Protein AF-A0A1J5NGR0-F1 (afdb_monomer)

Solvent-accessible surface area (backbone atoms only — not comparable to full-atom values): 11481 Å² total; per-residue (Å²): 139,89,82,84,81,85,77,81,80,77,64,78,64,63,64,57,58,59,56,58,62,63,66,72,70,78,74,78,45,62,85,74,46,52,71,72,60,58,68,69,45,51,76,68,52,53,53,49,44,48,53,52,35,53,52,52,51,53,50,55,50,51,52,51,55,50,52,51,51,51,52,50,51,54,49,51,52,49,43,46,74,70,25,45,76,45,78,48,66,60,99,55,64,48,39,20,13,30,82,77,46,44,92,87,39,42,44,54,52,77,46,74,62,91,47,55,22,42,30,45,33,40,37,35,33,28,20,9,78,41,81,94,62,73,73,15,26,35,30,35,26,40,65,87,40,79,61,46,71,71,42,76,35,45,62,84,53,43,81,45,79,44,71,58,73,41,72,30,42,33,42,35,43,29,37,47,82,65,25,29,34,34,41,48,34,40,37,36,24,36,47,78,55,64,92,84,68,89,72,84,82,83,128

Organism: NCBI:txid2125990

Radius of gyration: 27.48 Å; Cα contacts (8 Å, |Δi|>4): 325; chains: 1; bounding box: 53×70×71 Å

Mean predicted aligned error: 8.38 Å

Foldseek 3Di:
DDDDDDDPPPDPPVVVVVVVVVVVPPDQQQPRDDPVVLVPDDPVRSVVSVVVSVVVVVVVVVVVVVVVVVVVVVVVVVLVVQAWQDKDADPFWQKAAACQSDPPHYQKDKDFSVAKWQWFKKKWKKAQLTDDDGQKFKWKDFANHTQDGGPGHGHVIDIDMTTRRGIGRMIMIGIPHRGIMTIRMMIIGGGGDPPPPDDDPPD

pLDDT: mean 89.03, std 15.09, range [43.31, 98.62]

Secondary structure (DSSP, 8-state):
-----------THHHHHHHHHHHTTS-PPGGG--HHHHHHS-HHHHHHHHHHHHHHHHHHHHHHHHHHHHHHHHHHHHHHHTTEEEEE--SS-EEESTGGG-TT--SEEEEEEEEEEEEEEEEEEEE--SSS----EEEEEETTEEEEEEEE--TT-EEEEEEEEEEEEEEEEEE-TT--EEEEEEEEEEEEPPTT-------

Structure (mmCIF, N/CA/C/O backbone):
data_AF-A0A1J5NGR0-F1
#
_entry.id   AF-A0A1J5NGR0-F1
#
loop_
_atom_site.group_PDB
_atom_site.id
_atom_site.type_symbol
_atom_site.label_atom_id
_atom_site.label_alt_id
_atom_site.label_comp_id
_atom_site.label_asym_id
_atom_site.label_entity_id
_atom_site.label_seq_id
_atom_site.pdbx_PDB_ins_code
_atom_site.Cartn_x
_atom_site.Cartn_y
_atom_site.Cartn_z
_atom_site.occupancy
_atom_site.B_iso_or_equiv
_atom_site.auth_seq_id
_atom_site.auth_comp_id
_atom_site.auth_asym_id
_atom_site.auth_atom_id
_atom_site.pdbx_PDB_model_num
ATOM 1 N N . MET A 1 1 ? -19.020 46.304 -18.988 1.00 44.75 1 MET A N 1
ATOM 2 C CA . MET A 1 1 ? -20.012 45.332 -18.483 1.00 44.75 1 MET A CA 1
ATOM 3 C C . MET A 1 1 ? -19.627 44.984 -17.059 1.00 44.75 1 MET A C 1
ATOM 5 O O . MET A 1 1 ? -18.562 44.424 -16.849 1.00 44.75 1 MET A O 1
ATOM 9 N N . ALA A 1 2 ? -20.412 45.474 -16.103 1.00 47.78 2 ALA A N 1
ATOM 10 C CA . ALA A 1 2 ? -20.165 45.383 -14.669 1.00 47.78 2 ALA A CA 1
ATOM 11 C C . ALA A 1 2 ? -20.764 44.079 -14.122 1.00 47.78 2 ALA A C 1
ATOM 13 O O . ALA A 1 2 ? -21.924 43.795 -14.407 1.00 47.78 2 ALA A O 1
ATOM 14 N N . SER A 1 3 ? -19.990 43.292 -13.369 1.00 49.31 3 SER A N 1
ATOM 15 C CA . SER A 1 3 ? -20.505 42.131 -12.636 1.00 49.31 3 SER A CA 1
ATOM 16 C C . SER A 1 3 ? -20.519 42.442 -11.142 1.00 49.31 3 SER A C 1
ATOM 18 O O . SER A 1 3 ? -19.468 42.649 -10.525 1.00 49.31 3 SER A O 1
ATOM 20 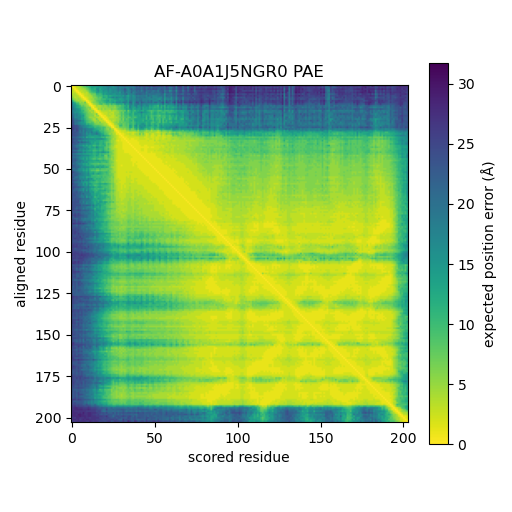N N . ASP A 1 4 ? -21.730 42.486 -10.599 1.00 55.38 4 ASP A N 1
ATOM 21 C CA . ASP A 1 4 ? -22.060 42.773 -9.211 1.00 55.38 4 ASP A CA 1
ATOM 22 C C . ASP A 1 4 ? -21.389 41.815 -8.222 1.00 55.38 4 ASP A C 1
ATOM 24 O O . ASP A 1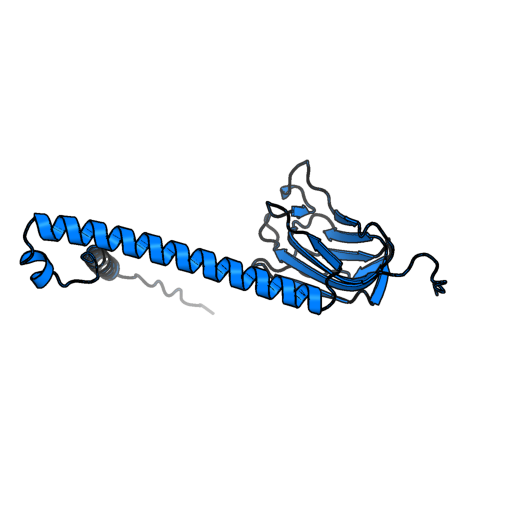 4 ? -21.455 40.590 -8.335 1.00 55.38 4 ASP A O 1
ATOM 28 N N . ARG A 1 5 ? -20.776 42.402 -7.192 1.00 57.66 5 ARG A N 1
ATOM 29 C CA . ARG A 1 5 ? -20.286 41.698 -6.006 1.00 57.66 5 ARG A CA 1
ATOM 30 C C . ARG A 1 5 ? -21.437 41.563 -5.010 1.00 57.66 5 ARG A C 1
ATOM 32 O O . ARG A 1 5 ? -21.719 42.490 -4.256 1.00 57.66 5 ARG A O 1
ATOM 39 N N . PHE A 1 6 ? -22.078 40.398 -4.980 1.00 53.34 6 PHE A N 1
ATOM 40 C CA . PHE A 1 6 ? -23.038 40.036 -3.936 1.00 53.34 6 PHE A CA 1
ATOM 41 C C . PHE A 1 6 ? -22.288 39.716 -2.631 1.00 53.34 6 PHE A C 1
ATOM 43 O O . PHE A 1 6 ? -21.781 38.616 -2.424 1.00 53.34 6 PHE A O 1
ATOM 50 N N . VAL A 1 7 ? -22.178 40.707 -1.744 1.00 54.16 7 VAL A N 1
ATOM 51 C CA . VAL A 1 7 ? -21.646 40.539 -0.385 1.00 54.16 7 VAL A CA 1
ATOM 52 C C . VAL A 1 7 ? -22.762 39.981 0.500 1.00 54.16 7 VAL A C 1
ATOM 54 O O . VAL A 1 7 ? -23.599 40.726 1.007 1.00 54.16 7 VAL A O 1
ATOM 57 N N . PHE A 1 8 ? -22.786 38.662 0.700 1.00 48.69 8 PHE A N 1
ATOM 58 C CA . PHE A 1 8 ? -23.638 38.034 1.711 1.00 48.69 8 PHE A CA 1
ATOM 59 C C . PHE A 1 8 ? -23.114 38.383 3.114 1.00 48.69 8 PHE A C 1
ATOM 61 O O . PHE A 1 8 ? -22.202 37.748 3.640 1.00 48.69 8 PHE A O 1
ATOM 68 N N . ARG A 1 9 ? -23.703 39.403 3.748 1.00 52.16 9 ARG A N 1
ATOM 69 C CA . ARG A 1 9 ? -23.620 39.597 5.203 1.00 52.16 9 ARG A CA 1
ATOM 70 C C . ARG A 1 9 ? -24.472 38.518 5.876 1.00 52.16 9 ARG A C 1
ATOM 72 O O . ARG A 1 9 ? -25.658 38.723 6.111 1.00 52.16 9 ARG A O 1
ATOM 79 N N . LEU A 1 10 ? -23.873 37.364 6.167 1.00 52.78 10 LEU A N 1
ATOM 80 C CA . LEU A 1 10 ? -24.474 36.365 7.048 1.00 52.78 10 LEU A CA 1
ATOM 81 C C . LEU A 1 10 ? -24.537 36.926 8.475 1.00 52.78 10 LEU A C 1
ATOM 83 O O . LEU A 1 10 ? -23.533 37.107 9.160 1.00 52.78 10 LEU A O 1
ATOM 87 N N . SER A 1 11 ? -25.757 37.242 8.885 1.00 52.22 11 SER A N 1
ATOM 88 C CA . SER A 1 11 ? -26.169 37.713 10.200 1.00 52.22 11 SER A CA 1
ATOM 89 C C . SER A 1 11 ? -25.667 36.786 11.318 1.00 52.22 11 SER A C 1
ATOM 91 O O . SER A 1 11 ? -25.901 35.578 11.283 1.00 52.22 11 SER A O 1
ATOM 93 N N . SER A 1 12 ? -25.048 37.352 12.361 1.00 57.62 12 SER A N 1
ATOM 94 C CA . SER A 1 12 ? -24.426 36.643 13.500 1.00 57.62 12 SER A CA 1
ATOM 95 C C . SER A 1 12 ? -25.376 35.807 14.380 1.00 57.62 12 SER A C 1
ATOM 97 O O . SER A 1 12 ? -24.943 35.182 15.348 1.00 57.62 12 SER A O 1
ATOM 99 N N . VAL A 1 13 ? -26.668 35.763 14.052 1.00 58.84 13 VAL A N 1
ATOM 100 C CA . VAL A 1 13 ? -27.705 35.070 14.829 1.00 58.84 13 VAL A CA 1
ATOM 101 C C . VAL A 1 13 ? -27.688 33.557 14.577 1.00 58.84 13 VAL A C 1
ATOM 103 O O . VAL A 1 13 ? -27.856 32.785 15.519 1.00 58.84 13 VAL A O 1
ATOM 106 N N . PHE A 1 14 ? -27.381 33.113 13.352 1.00 56.00 14 PHE A N 1
ATOM 107 C CA . PHE A 1 14 ? -27.316 31.678 13.030 1.00 56.00 14 PHE A CA 1
ATOM 108 C C . PHE A 1 14 ? -26.144 30.960 13.716 1.00 56.00 14 PHE A C 1
ATOM 110 O O . PHE A 1 14 ? -26.273 29.798 14.096 1.00 56.00 14 PHE A O 1
ATOM 117 N N . GLY A 1 15 ? -25.034 31.662 13.971 1.00 58.41 15 GLY A N 1
ATOM 118 C CA . GLY A 1 15 ? -23.884 31.093 14.683 1.00 58.41 15 GLY A CA 1
ATOM 119 C C . GLY A 1 15 ? -24.165 30.767 16.155 1.00 58.41 15 GLY A C 1
ATOM 120 O O . GLY A 1 15 ? -23.602 29.816 16.689 1.00 58.41 15 GLY A O 1
ATOM 121 N N . ARG A 1 16 ? -25.066 31.508 16.820 1.00 60.94 16 ARG A N 1
ATOM 122 C CA . ARG A 1 16 ? -25.386 31.280 18.243 1.00 60.94 16 ARG A CA 1
ATOM 123 C C . ARG A 1 16 ? -26.330 30.096 18.465 1.00 60.94 16 ARG A C 1
ATOM 125 O O . ARG A 1 16 ? -26.201 29.415 19.476 1.00 60.94 16 ARG A O 1
ATOM 132 N N . PHE A 1 17 ? -27.232 29.817 17.523 1.00 62.91 17 PHE A N 1
ATOM 133 C CA . PHE A 1 17 ? -28.151 28.675 17.622 1.00 62.91 17 PHE A CA 1
ATOM 134 C C . PHE A 1 17 ? -27.455 27.331 17.357 1.00 62.91 17 PHE A C 1
ATOM 136 O O . PHE A 1 17 ? -27.734 26.352 18.044 1.00 62.91 17 PHE A O 1
ATOM 143 N N . ALA A 1 18 ? -26.494 27.292 16.427 1.00 64.31 18 ALA A N 1
ATOM 144 C CA . ALA A 1 18 ? -25.710 26.085 16.156 1.00 64.31 18 ALA A CA 1
ATOM 145 C C . ALA A 1 18 ? -24.844 25.653 17.359 1.00 64.31 18 ALA A C 1
ATOM 147 O O . ALA A 1 18 ? -24.674 24.461 17.600 1.00 64.31 18 ALA A O 1
ATOM 148 N N . LEU A 1 19 ? -24.349 26.609 18.156 1.00 63.81 19 LEU A N 1
ATOM 149 C CA . LEU A 1 19 ? -23.532 26.327 19.340 1.00 63.81 19 LEU A CA 1
ATOM 150 C C . LEU A 1 19 ? -24.339 25.691 20.490 1.00 63.81 19 LEU A C 1
ATOM 152 O O . LEU A 1 19 ? -23.813 24.844 21.205 1.00 63.81 19 LEU A O 1
ATOM 156 N N . LEU A 1 20 ? -25.617 26.056 20.656 1.00 64.94 20 LEU A N 1
ATOM 157 C CA . LEU A 1 20 ? -26.484 25.501 21.708 1.00 64.94 20 LEU A CA 1
ATOM 158 C C . LEU A 1 20 ? -26.911 24.052 21.423 1.00 64.94 20 LEU A C 1
ATOM 160 O O . LEU A 1 20 ? -27.030 23.263 22.356 1.00 64.94 20 LEU A O 1
ATOM 164 N N . LEU A 1 21 ? -27.081 23.677 20.151 1.00 68.31 21 LEU A N 1
ATOM 165 C CA . LEU A 1 21 ? -27.438 22.304 19.768 1.00 68.31 21 LEU A CA 1
ATOM 166 C C . LEU A 1 21 ? -26.282 21.308 19.966 1.00 68.31 21 LEU A C 1
ATOM 168 O O . LEU A 1 21 ? -26.531 20.144 20.262 1.00 68.31 21 LEU A O 1
ATOM 172 N N . LEU A 1 22 ? -25.026 21.757 19.870 1.00 66.50 22 LEU A N 1
ATOM 173 C CA . LEU A 1 22 ? -23.848 20.910 20.108 1.00 66.50 22 LEU A CA 1
ATOM 174 C C . LEU A 1 22 ? -23.624 20.581 21.594 1.00 66.50 22 LEU A C 1
ATOM 176 O O . LEU A 1 22 ? -23.007 19.566 21.900 1.00 66.50 22 LEU A O 1
ATOM 180 N N . LEU A 1 23 ? -24.140 21.397 22.521 1.00 65.19 23 LEU A N 1
ATOM 181 C CA . LEU A 1 23 ? -23.968 21.179 23.964 1.00 65.19 23 LEU A CA 1
ATOM 182 C C . LEU A 1 23 ? -24.945 20.143 24.548 1.00 65.19 23 LEU A C 1
ATOM 184 O O . LEU A 1 23 ? -24.657 19.570 25.595 1.00 65.19 23 LEU A O 1
ATOM 188 N N . ALA A 1 24 ? -26.065 19.863 23.875 1.00 62.94 24 ALA A N 1
ATOM 189 C CA . ALA A 1 24 ? -27.080 18.918 24.353 1.00 62.94 24 ALA A CA 1
ATOM 190 C C . ALA A 1 24 ? -26.778 17.439 24.023 1.00 62.94 24 ALA A C 1
ATOM 192 O O . ALA A 1 24 ? -27.467 16.556 24.518 1.00 62.94 24 ALA A O 1
ATOM 193 N N . ALA A 1 25 ? -25.756 17.147 23.209 1.00 60.31 25 ALA A N 1
ATOM 194 C CA . ALA A 1 25 ? -25.459 15.789 22.732 1.00 60.31 25 ALA A CA 1
ATOM 195 C C . ALA A 1 25 ? -24.381 15.039 23.545 1.00 60.31 25 ALA A C 1
ATOM 197 O O . ALA A 1 25 ? -24.010 13.924 23.190 1.00 60.31 25 ALA A O 1
ATOM 198 N N . CYS A 1 26 ? -23.851 15.634 24.618 1.00 63.75 26 CYS A N 1
ATOM 199 C CA . CYS A 1 26 ? -22.664 15.116 25.314 1.00 63.75 26 CYS A CA 1
ATOM 200 C C . CYS A 1 26 ? -22.950 14.249 26.553 1.00 63.75 26 CYS A C 1
ATOM 202 O O . CYS A 1 26 ? -22.004 13.856 27.232 1.00 63.75 26 CYS A O 1
ATOM 204 N N . ALA A 1 27 ? -24.210 13.957 26.879 1.00 64.56 27 ALA A N 1
ATOM 205 C CA . ALA A 1 27 ? -24.562 13.231 28.100 1.00 64.56 27 ALA A CA 1
ATOM 206 C C . ALA A 1 27 ? -25.471 12.030 27.813 1.00 64.56 27 ALA A C 1
ATOM 208 O O . ALA A 1 27 ? -26.600 11.970 28.280 1.00 64.56 27 ALA A O 1
ATOM 209 N N . THR A 1 28 ? -24.992 11.057 27.039 1.00 82.62 28 THR A N 1
ATOM 210 C CA . THR A 1 28 ? -25.672 9.758 26.950 1.00 82.62 28 THR A CA 1
ATOM 211 C C . THR A 1 28 ? -25.388 8.973 28.232 1.00 82.62 28 THR A C 1
ATOM 213 O O . THR A 1 28 ? -24.224 8.751 28.574 1.00 82.62 28 THR A O 1
ATOM 216 N N . HIS A 1 29 ? -26.425 8.566 28.968 1.00 86.31 29 HIS A N 1
ATOM 217 C CA . HIS A 1 29 ? -26.250 7.715 30.145 1.00 86.31 29 HIS A CA 1
ATOM 218 C C . HIS A 1 29 ? -25.730 6.315 29.753 1.00 86.31 29 HIS A C 1
ATOM 220 O O . HIS A 1 29 ? -25.995 5.854 28.635 1.00 86.31 29 HIS A O 1
ATOM 226 N N . PRO A 1 30 ? -25.000 5.622 30.654 1.00 86.94 30 PRO A N 1
ATOM 227 C CA . PRO A 1 30 ? -24.483 4.277 30.399 1.00 86.94 30 PRO A CA 1
ATOM 228 C C . PRO A 1 30 ? -25.579 3.340 29.891 1.00 86.94 30 PRO A C 1
ATOM 230 O O . PRO A 1 30 ? -26.729 3.448 30.321 1.00 86.94 30 PRO A O 1
ATOM 233 N N . LEU A 1 31 ? -25.231 2.407 29.001 1.00 89.06 31 LEU A N 1
ATOM 234 C CA . LEU A 1 31 ? -26.171 1.430 28.430 1.00 89.06 31 LEU A CA 1
ATOM 235 C C . LEU A 1 31 ? -27.333 2.035 27.609 1.00 89.06 31 LEU A C 1
ATOM 237 O O . LEU A 1 31 ? -28.247 1.303 27.237 1.00 89.06 31 LEU A O 1
ATOM 241 N N . GLY A 1 32 ? -27.304 3.336 27.297 1.00 90.75 32 GLY A N 1
ATOM 242 C CA . GLY A 1 32 ? -28.363 4.002 26.531 1.00 90.75 32 GLY A CA 1
ATOM 243 C C . GLY A 1 32 ? -29.671 4.189 27.307 1.00 90.75 32 GLY A C 1
ATOM 244 O O . GLY A 1 32 ? -30.730 4.270 26.690 1.00 90.75 32 GLY A O 1
ATOM 245 N N . MET A 1 33 ? -29.604 4.227 28.641 1.00 93.25 33 MET A N 1
ATOM 246 C CA . MET A 1 33 ? -30.761 4.507 29.499 1.00 93.25 33 MET A CA 1
ATOM 247 C C . MET A 1 33 ? -31.235 5.960 29.361 1.00 93.25 33 MET A C 1
ATOM 249 O O . MET A 1 33 ? -30.441 6.858 29.077 1.00 93.25 33 MET A O 1
ATOM 253 N N . SER A 1 34 ? -32.527 6.193 29.597 1.00 94.12 34 SER A N 1
ATOM 254 C CA . SER A 1 34 ? -33.080 7.549 29.700 1.00 94.12 34 SER A CA 1
ATOM 255 C C . SER A 1 34 ? -32.700 8.228 31.023 1.00 94.12 34 SER A C 1
ATOM 257 O O . SER A 1 34 ? -32.427 7.554 32.019 1.00 94.12 34 SER A O 1
ATOM 259 N N . ASP A 1 35 ? -32.726 9.563 31.059 1.00 92.56 35 ASP A N 1
ATOM 260 C CA . ASP A 1 35 ? -32.431 10.357 32.262 1.00 92.56 35 ASP A CA 1
ATOM 261 C C . ASP A 1 35 ? -33.348 9.968 33.434 1.00 92.56 35 ASP A C 1
ATOM 263 O O . ASP A 1 35 ? -32.892 9.792 34.563 1.00 92.56 35 ASP A O 1
ATOM 267 N N . GLU A 1 36 ? -34.638 9.741 33.159 1.00 95.06 36 GLU A N 1
ATOM 268 C CA . GLU A 1 36 ? -35.616 9.328 34.170 1.00 95.06 36 GLU A CA 1
ATOM 269 C C . GLU A 1 36 ? -35.305 7.948 34.764 1.00 95.06 36 GLU A C 1
ATOM 271 O O . GLU A 1 36 ? -35.480 7.733 35.966 1.00 95.06 36 GLU A O 1
ATOM 276 N N . GLU A 1 37 ? -34.861 6.995 33.940 1.00 95.12 37 GLU A N 1
ATOM 277 C CA . GLU A 1 37 ? -34.455 5.664 34.401 1.00 95.12 37 GLU A CA 1
ATOM 278 C C . GLU A 1 37 ? -33.159 5.734 35.202 1.00 95.12 37 GLU A C 1
ATOM 280 O O . GLU A 1 37 ? -33.061 5.127 36.270 1.00 95.12 37 GLU A O 1
ATOM 285 N N . TRP A 1 38 ? -32.190 6.516 34.727 1.00 94.12 38 TRP A N 1
ATOM 286 C CA . TRP A 1 38 ? -30.925 6.740 35.414 1.00 94.12 38 TRP A CA 1
ATOM 287 C C . TRP A 1 38 ? -31.129 7.383 36.787 1.00 94.12 38 TRP A C 1
ATOM 289 O O . TRP A 1 38 ? -30.486 6.996 37.773 1.00 94.12 38 TRP A O 1
ATOM 299 N N . ASP A 1 39 ? -32.065 8.329 36.877 1.00 95.44 39 ASP A N 1
ATOM 300 C CA . ASP A 1 39 ? -32.344 9.028 38.119 1.00 95.44 39 ASP A CA 1
ATOM 301 C C . ASP A 1 39 ? -32.986 8.145 39.185 1.00 95.44 39 ASP A C 1
ATOM 303 O O . ASP A 1 39 ? -32.717 8.331 40.375 1.00 95.44 39 ASP A O 1
ATOM 307 N N . ARG A 1 40 ? -33.725 7.115 38.764 1.00 97.19 40 ARG A N 1
ATOM 308 C CA . ARG A 1 40 ? -34.321 6.111 39.655 1.00 97.19 40 ARG A CA 1
ATOM 309 C C . ARG A 1 40 ? -33.317 5.087 40.192 1.00 97.19 40 ARG A C 1
ATOM 311 O O . ARG A 1 40 ? -33.641 4.403 41.162 1.00 97.19 40 ARG A O 1
ATOM 318 N N . LEU A 1 41 ? -32.123 4.967 39.603 1.00 95.88 41 LEU A N 1
ATOM 319 C CA . LEU A 1 41 ? -31.100 4.030 40.077 1.00 95.88 41 LEU A CA 1
ATOM 320 C C . LEU A 1 41 ? -30.463 4.501 41.388 1.00 95.88 41 LEU A C 1
ATOM 322 O O . LEU A 1 41 ? -30.077 5.666 41.531 1.00 95.88 41 LEU A O 1
ATOM 326 N N . THR A 1 42 ? -30.258 3.566 42.318 1.00 98.06 42 THR A N 1
ATOM 327 C CA . THR A 1 42 ? -29.469 3.824 43.531 1.00 98.06 42 THR A CA 1
ATOM 328 C C . THR A 1 42 ? -28.004 4.122 43.175 1.00 98.06 42 THR A C 1
ATOM 330 O O . THR A 1 42 ? -27.527 3.719 42.108 1.00 98.06 42 THR A O 1
ATOM 333 N N . PRO A 1 43 ? -27.230 4.789 44.053 1.00 97.31 43 PRO A N 1
ATOM 334 C CA . PRO A 1 43 ? -25.810 5.048 43.799 1.00 97.31 43 PRO A CA 1
ATOM 335 C C . PRO A 1 43 ? -24.998 3.785 43.469 1.00 97.31 43 PRO A C 1
ATOM 337 O O . PRO A 1 43 ? -24.134 3.818 42.593 1.00 97.31 43 PRO A O 1
ATOM 340 N N . GLU A 1 44 ? -25.308 2.661 44.120 1.00 97.56 44 GLU A N 1
ATOM 341 C CA . GLU A 1 44 ? -24.671 1.366 43.853 1.00 97.56 44 GLU A CA 1
ATOM 342 C C . GLU A 1 44 ? -25.022 0.834 42.457 1.00 97.56 44 GLU A C 1
ATOM 344 O O . GLU A 1 44 ? -24.134 0.419 41.713 1.00 97.56 44 GLU A O 1
ATOM 349 N N . GLN A 1 45 ? -26.295 0.923 42.054 1.00 96.25 45 GLN A N 1
ATOM 350 C CA . GLN A 1 45 ? -26.736 0.528 40.713 1.00 96.25 45 GLN A CA 1
ATOM 351 C C . GLN A 1 45 ? -26.112 1.401 39.621 1.00 96.25 45 GLN A C 1
ATOM 353 O O . GLN A 1 45 ? -25.718 0.886 38.578 1.00 96.25 45 GLN A O 1
ATOM 358 N N . ARG A 1 46 ? -25.960 2.710 39.860 1.00 96.19 46 ARG A N 1
ATOM 359 C CA . ARG A 1 46 ? -25.272 3.620 38.930 1.00 96.19 46 ARG A CA 1
ATOM 360 C C . ARG A 1 46 ? -23.800 3.245 38.753 1.00 96.19 46 ARG A C 1
ATOM 362 O O . ARG A 1 46 ? -23.284 3.318 37.638 1.00 96.19 46 ARG A O 1
ATOM 369 N N . LEU A 1 47 ? -23.117 2.853 39.831 1.00 96.75 47 LEU A N 1
ATOM 370 C CA . LEU A 1 47 ? -21.729 2.390 39.758 1.00 96.75 47 LEU A CA 1
ATOM 371 C C . LEU A 1 47 ? -21.622 1.091 38.953 1.00 96.75 47 LEU A C 1
ATOM 373 O O . LEU A 1 47 ? -20.750 0.980 38.092 1.00 96.75 47 LEU A O 1
ATOM 377 N N . GLU A 1 48 ? -22.519 0.137 39.197 1.00 96.62 48 GLU A N 1
ATOM 378 C CA . GLU A 1 48 ? -22.529 -1.129 38.463 1.00 96.62 48 GLU A CA 1
ATOM 379 C C . GLU A 1 48 ? -22.869 -0.928 36.981 1.00 96.62 48 GLU A C 1
ATOM 381 O O . GLU A 1 48 ? -22.187 -1.476 36.120 1.00 96.62 48 GLU A O 1
ATOM 386 N N . ALA A 1 49 ? -23.835 -0.062 36.662 1.00 95.75 49 ALA A N 1
ATOM 387 C CA . ALA A 1 49 ? -24.174 0.280 35.284 1.00 95.75 49 ALA A CA 1
ATOM 388 C C . ALA A 1 49 ? -22.976 0.864 34.517 1.00 95.75 49 ALA A C 1
ATOM 390 O O . ALA A 1 49 ? -22.747 0.490 33.370 1.00 95.75 49 ALA A O 1
ATOM 391 N N . ARG A 1 50 ? -22.161 1.720 35.153 1.00 94.81 50 ARG A N 1
ATOM 392 C CA . ARG A 1 50 ? -20.919 2.239 34.544 1.00 94.81 50 ARG A CA 1
ATOM 393 C C . ARG A 1 50 ? -19.885 1.143 34.304 1.00 94.81 50 ARG A C 1
ATOM 395 O O . ARG A 1 50 ? -19.283 1.107 33.238 1.00 94.81 50 ARG A O 1
ATOM 402 N N . ARG A 1 51 ? -19.693 0.240 35.270 1.00 96.81 51 ARG A N 1
ATOM 403 C CA . ARG A 1 51 ? -18.775 -0.903 35.111 1.00 96.81 51 ARG A CA 1
ATOM 404 C C . ARG A 1 51 ? -19.222 -1.828 33.985 1.00 96.81 51 ARG A C 1
ATOM 406 O O . ARG A 1 51 ? -18.389 -2.333 33.239 1.00 96.81 51 ARG A O 1
ATOM 413 N N . GLN A 1 52 ? -20.526 -2.065 33.868 1.00 96.56 52 GLN A N 1
ATOM 414 C CA . GLN A 1 52 ? -21.083 -2.884 32.800 1.00 96.56 52 GLN A CA 1
ATOM 415 C C . GLN A 1 52 ? -20.894 -2.221 31.432 1.00 96.56 52 GLN A C 1
ATOM 417 O O . GLN A 1 52 ? -20.533 -2.896 30.472 1.00 96.56 52 GLN A O 1
ATOM 422 N N . ASP A 1 53 ? -21.098 -0.909 31.342 1.00 94.69 53 ASP A N 1
ATOM 423 C CA . ASP A 1 53 ? -20.896 -0.153 30.108 1.00 94.69 53 ASP A CA 1
ATOM 424 C C . ASP A 1 53 ? -19.431 -0.194 29.650 1.00 94.69 53 ASP A C 1
ATOM 426 O O . ASP A 1 53 ? -19.161 -0.547 28.504 1.00 94.69 53 ASP A O 1
ATOM 430 N N . GLU A 1 54 ? -18.480 -0.003 30.571 1.00 96.88 54 GLU A N 1
ATOM 431 C CA . GLU A 1 54 ? -17.043 -0.148 30.301 1.00 96.88 54 GLU A CA 1
ATOM 432 C C . GLU A 1 54 ? -16.695 -1.552 29.771 1.00 96.88 54 GLU A C 1
ATOM 434 O O . GLU A 1 54 ? -15.970 -1.693 28.782 1.00 96.88 54 GLU A O 1
ATOM 439 N N . ARG A 1 55 ? -17.259 -2.613 30.369 1.00 97.56 55 ARG A N 1
ATOM 440 C CA . ARG A 1 55 ? -17.086 -3.991 29.871 1.00 97.56 55 ARG A CA 1
ATOM 441 C C . ARG A 1 55 ? -17.636 -4.152 28.453 1.00 97.56 55 ARG A C 1
ATOM 443 O O . ARG A 1 55 ? -16.950 -4.721 27.605 1.00 97.56 55 ARG A O 1
ATOM 450 N N . ASN A 1 56 ? -18.827 -3.620 28.184 1.00 95.31 56 ASN A N 1
ATOM 451 C CA . ASN A 1 56 ? -19.457 -3.681 26.865 1.00 95.31 56 ASN A CA 1
ATOM 452 C C . ASN A 1 56 ? -18.658 -2.892 25.810 1.00 95.31 56 ASN A C 1
ATOM 454 O O . ASN A 1 56 ? -18.598 -3.296 24.647 1.00 95.31 56 ASN A O 1
ATOM 458 N N . GLU A 1 57 ? -18.058 -1.755 26.170 1.00 95.81 57 GLU A N 1
ATOM 459 C CA . GLU A 1 57 ? -17.190 -0.980 25.276 1.00 95.81 57 GLU A CA 1
ATOM 460 C C . GLU A 1 57 ? -15.896 -1.729 24.941 1.00 95.81 57 GLU A C 1
ATOM 462 O O . GLU A 1 57 ? -15.500 -1.790 23.769 1.00 95.81 57 GLU A O 1
ATOM 467 N N . LEU A 1 58 ? -15.258 -2.340 25.946 1.00 98.12 58 LEU A N 1
ATOM 468 C CA . LEU A 1 58 ? -14.067 -3.168 25.759 1.00 98.12 58 LEU A CA 1
ATOM 469 C C . LEU A 1 58 ? -14.362 -4.385 24.875 1.00 98.12 58 LEU A C 1
ATOM 471 O O . LEU A 1 58 ? -13.587 -4.677 23.961 1.00 98.12 58 LEU A O 1
ATOM 475 N N . GLU A 1 59 ? -15.495 -5.054 25.088 1.00 98.06 59 GLU A N 1
ATOM 476 C CA . GLU A 1 59 ? -15.939 -6.171 24.252 1.00 98.06 59 GLU A CA 1
ATOM 477 C C . GLU A 1 59 ? -16.204 -5.727 22.808 1.00 98.06 59 GLU A C 1
ATOM 479 O O . GLU A 1 59 ? -15.656 -6.313 21.874 1.00 98.06 59 GLU A O 1
ATOM 484 N N . ARG A 1 60 ? -16.938 -4.624 22.599 1.00 96.88 60 ARG A N 1
ATOM 485 C CA . ARG A 1 60 ? -17.157 -4.051 21.259 1.00 96.88 60 ARG A CA 1
ATOM 486 C C . ARG A 1 60 ? -15.855 -3.659 20.567 1.00 96.88 60 ARG A C 1
ATOM 488 O O . ARG A 1 60 ? -15.734 -3.794 19.350 1.00 96.88 60 ARG A O 1
ATOM 495 N N . ARG A 1 61 ? -14.867 -3.145 21.304 1.00 96.88 61 ARG A N 1
ATOM 496 C CA . ARG A 1 61 ? -13.534 -2.856 20.754 1.00 96.88 61 ARG A CA 1
ATOM 497 C C . ARG A 1 61 ? -12.807 -4.145 20.368 1.00 96.88 61 ARG A C 1
ATOM 499 O O . ARG A 1 61 ? -12.236 -4.193 19.284 1.00 96.88 61 ARG A O 1
ATOM 506 N N . ARG A 1 62 ? -12.854 -5.180 21.209 1.00 98.00 62 ARG A N 1
ATOM 507 C CA . ARG A 1 62 ? -12.247 -6.486 20.919 1.00 98.00 62 ARG A CA 1
ATOM 508 C C . ARG A 1 62 ? -12.845 -7.120 19.663 1.00 98.00 62 ARG A C 1
ATOM 510 O O . ARG A 1 62 ? -12.084 -7.523 18.792 1.00 98.00 62 ARG A O 1
ATOM 517 N N . LEU A 1 63 ? -14.173 -7.157 19.557 1.00 97.88 63 LEU A N 1
ATOM 518 C CA . LEU A 1 63 ? -14.873 -7.719 18.400 1.00 97.88 63 LEU A CA 1
ATOM 519 C C . LEU A 1 63 ? -14.519 -6.981 17.102 1.00 97.88 63 LEU A C 1
ATOM 521 O O . LEU A 1 63 ? -14.240 -7.633 16.104 1.00 97.88 63 LEU A O 1
ATOM 525 N N . ARG A 1 64 ? -14.444 -5.640 17.123 1.00 97.12 64 ARG A N 1
ATOM 526 C CA . ARG A 1 64 ? -14.010 -4.849 15.953 1.00 97.12 64 ARG A CA 1
ATOM 527 C C . ARG A 1 64 ? -12.592 -5.199 15.504 1.00 97.12 64 ARG A C 1
ATOM 529 O O . ARG A 1 64 ? -12.374 -5.425 14.322 1.00 97.12 64 ARG A O 1
ATOM 536 N N . LEU A 1 65 ? -11.650 -5.294 16.443 1.00 97.12 65 LEU A N 1
ATOM 537 C CA . LEU A 1 65 ? -10.265 -5.665 16.132 1.00 97.12 65 LEU A CA 1
ATOM 538 C C . LEU A 1 65 ? -10.158 -7.096 15.587 1.00 97.12 65 LEU A C 1
ATOM 540 O O . LEU A 1 65 ? -9.328 -7.374 14.725 1.00 97.12 65 LEU A O 1
ATOM 544 N N . GLU A 1 66 ? -10.968 -8.020 16.100 1.00 97.81 66 GLU A N 1
ATOM 545 C CA . GLU A 1 66 ? -11.010 -9.395 15.604 1.00 97.81 66 GLU A CA 1
ATOM 546 C C . GLU A 1 66 ? -11.600 -9.469 14.193 1.00 97.81 66 GLU A C 1
ATOM 548 O O . GLU A 1 66 ? -11.016 -10.115 13.324 1.00 97.81 66 GLU A O 1
ATOM 553 N N . GLU A 1 67 ? -12.699 -8.760 13.939 1.00 97.94 67 GLU A N 1
ATOM 554 C CA . GLU A 1 67 ? -13.311 -8.663 12.613 1.00 97.94 67 GLU A CA 1
ATOM 555 C C . GLU A 1 67 ? -12.352 -8.038 11.588 1.00 97.94 67 GLU A C 1
ATOM 557 O O . GLU A 1 67 ? -12.217 -8.550 10.476 1.00 97.94 67 GLU A O 1
ATOM 562 N N . GLU A 1 68 ? -11.643 -6.967 11.956 1.00 96.25 68 GLU A N 1
ATOM 563 C CA . GLU A 1 68 ? -10.612 -6.346 11.116 1.00 96.25 68 GLU A CA 1
ATOM 564 C C . GLU A 1 68 ? -9.514 -7.352 10.747 1.00 96.25 68 GLU A C 1
ATOM 566 O O . GLU A 1 68 ? -9.222 -7.531 9.564 1.00 96.25 68 GLU A O 1
ATOM 571 N N . ARG A 1 69 ? -8.982 -8.096 11.726 1.00 96.44 69 ARG A N 1
ATOM 572 C CA . ARG A 1 69 ? -7.977 -9.146 11.475 1.00 96.44 69 ARG A CA 1
ATOM 573 C C . ARG A 1 69 ? -8.501 -10.254 10.568 1.00 96.44 69 ARG A C 1
ATOM 575 O O . ARG A 1 69 ? -7.781 -10.705 9.682 1.00 96.44 69 ARG A O 1
ATOM 582 N N . GLN A 1 70 ? -9.742 -10.697 10.770 1.00 97.12 70 GLN A N 1
ATOM 583 C CA . GLN A 1 70 ? -10.352 -11.721 9.917 1.00 97.12 70 GLN A CA 1
ATOM 584 C C . GLN A 1 70 ? -10.497 -11.230 8.473 1.00 97.12 70 GLN A C 1
ATOM 586 O O . GLN A 1 70 ? -10.212 -11.977 7.538 1.00 97.12 70 GLN A O 1
ATOM 591 N N . ARG A 1 71 ? -10.894 -9.967 8.273 1.00 96.56 71 ARG A N 1
ATOM 592 C CA . ARG A 1 71 ? -10.983 -9.356 6.938 1.00 96.56 71 ARG A CA 1
ATOM 593 C C . ARG A 1 71 ? -9.615 -9.255 6.270 1.00 96.56 71 ARG A C 1
ATOM 595 O O . ARG A 1 71 ? -9.506 -9.576 5.090 1.00 96.56 71 ARG A O 1
ATOM 602 N N . GLU A 1 72 ? -8.585 -8.853 7.010 1.00 93.00 72 GLU A N 1
ATOM 603 C CA . GLU A 1 72 ? -7.211 -8.795 6.500 1.00 93.00 72 GLU A CA 1
ATOM 604 C C . GLU A 1 72 ? -6.701 -10.176 6.081 1.00 93.00 72 GLU A C 1
ATOM 606 O O . GLU A 1 72 ? -6.217 -10.329 4.961 1.00 93.00 72 GLU A O 1
ATOM 611 N N . GLN A 1 73 ? -6.884 -11.194 6.927 1.00 95.75 73 GLN A N 1
ATOM 612 C CA . GLN A 1 73 ? -6.492 -12.571 6.615 1.00 95.75 73 GLN A CA 1
ATOM 613 C C . GLN A 1 73 ? -7.254 -13.126 5.410 1.00 95.75 73 GLN A C 1
ATOM 615 O O . GLN A 1 73 ? -6.660 -13.754 4.537 1.00 95.75 73 GLN A O 1
ATOM 620 N N . ALA A 1 74 ? -8.563 -12.881 5.329 1.00 97.00 74 ALA A N 1
ATOM 621 C CA . ALA A 1 74 ? -9.370 -13.311 4.192 1.00 97.00 74 ALA A CA 1
ATOM 622 C C . ALA A 1 74 ? -8.929 -12.624 2.892 1.00 97.00 74 ALA A C 1
ATOM 624 O O . ALA A 1 74 ? -8.907 -13.258 1.837 1.00 97.00 74 ALA A O 1
ATOM 625 N N . GLN A 1 75 ? -8.561 -11.342 2.955 1.00 94.88 75 GLN A N 1
ATOM 626 C CA . GLN A 1 75 ? -8.028 -10.620 1.805 1.00 94.88 75 GLN A CA 1
ATOM 627 C C . GLN A 1 75 ? -6.664 -11.170 1.382 1.00 94.88 75 GLN A C 1
ATOM 629 O O . GLN A 1 75 ? -6.458 -11.411 0.198 1.00 94.88 75 GLN A O 1
ATOM 634 N N . GLU A 1 76 ? -5.761 -11.422 2.328 1.00 92.38 76 GLU A N 1
ATOM 635 C CA . GLU A 1 76 ? -4.450 -12.005 2.040 1.00 92.38 76 GLU A CA 1
ATOM 636 C C . GLU A 1 76 ? -4.580 -13.402 1.422 1.00 92.38 76 GLU A C 1
ATOM 638 O O . GLU A 1 76 ? -3.943 -13.693 0.415 1.00 92.38 76 GLU A O 1
ATOM 643 N N . GLN A 1 77 ? -5.471 -14.246 1.951 1.00 95.56 77 GLN A N 1
ATOM 644 C CA . GLN A 1 77 ? -5.759 -15.558 1.367 1.00 95.56 77 GLN A CA 1
ATOM 645 C C . GLN A 1 77 ? -6.281 -15.453 -0.067 1.00 95.56 77 GLN A C 1
ATOM 647 O O . GLN A 1 77 ? -5.875 -16.242 -0.920 1.00 95.56 77 GLN A O 1
ATOM 652 N N . ARG A 1 78 ? -7.155 -14.478 -0.349 1.00 96.50 78 ARG A N 1
ATOM 653 C CA . ARG A 1 78 ? -7.615 -14.199 -1.717 1.00 96.50 78 ARG A CA 1
ATOM 654 C C . ARG A 1 78 ? -6.459 -13.765 -2.611 1.00 96.50 78 ARG A C 1
ATOM 656 O O . ARG A 1 78 ? -6.325 -14.304 -3.700 1.00 96.50 78 ARG A O 1
ATOM 663 N N . ASP A 1 79 ? -5.601 -12.862 -2.142 1.00 95.00 79 ASP A N 1
ATOM 664 C CA . ASP A 1 79 ? -4.445 -12.396 -2.911 1.00 95.00 79 ASP A CA 1
ATOM 665 C C . ASP A 1 79 ? -3.482 -13.553 -3.236 1.00 95.00 79 ASP A C 1
ATOM 667 O O . ASP A 1 79 ? -3.040 -13.689 -4.376 1.00 95.00 79 ASP A O 1
ATOM 671 N N . VAL A 1 80 ? -3.192 -14.425 -2.263 1.00 93.94 80 VAL A N 1
ATOM 672 C CA . VAL A 1 80 ? -2.378 -15.637 -2.466 1.00 93.94 80 VAL A CA 1
ATOM 673 C C . VAL A 1 80 ? -3.044 -16.579 -3.472 1.00 93.94 80 VAL A C 1
ATOM 675 O O . VAL A 1 80 ? -2.375 -17.074 -4.377 1.00 93.94 80 VAL A O 1
ATOM 678 N N . ALA A 1 81 ? -4.357 -16.799 -3.360 1.00 95.88 81 ALA A N 1
ATOM 679 C CA . ALA A 1 81 ? -5.112 -17.628 -4.302 1.00 95.88 81 ALA A CA 1
ATOM 680 C C . ALA A 1 81 ? -5.121 -17.048 -5.729 1.00 95.88 81 ALA A C 1
ATOM 682 O O . ALA A 1 81 ? -5.155 -17.799 -6.700 1.00 95.88 81 ALA A O 1
ATOM 683 N N . GLU A 1 82 ? -5.041 -15.724 -5.862 1.00 96.12 82 GLU A N 1
ATOM 684 C CA . GLU A 1 82 ? -4.889 -15.015 -7.137 1.00 96.12 82 GLU A CA 1
ATOM 685 C C . GLU A 1 82 ? -3.449 -15.007 -7.682 1.00 96.12 82 GLU A C 1
ATOM 687 O O . GLU A 1 82 ? -3.196 -14.400 -8.726 1.00 96.12 82 GLU A O 1
ATOM 692 N N . GLY A 1 83 ? -2.502 -15.664 -7.007 1.00 96.12 83 GLY A N 1
ATOM 693 C CA . GLY A 1 83 ? -1.113 -15.772 -7.453 1.00 96.12 83 GLY A CA 1
ATOM 694 C C . GLY A 1 83 ? -0.204 -14.652 -6.951 1.00 96.12 83 GLY A C 1
ATOM 695 O O . GLY A 1 83 ? 0.778 -14.323 -7.613 1.00 96.12 83 GLY A O 1
ATOM 696 N N . MET A 1 84 ? -0.502 -14.032 -5.806 1.00 97.56 84 MET A N 1
ATOM 697 C CA . MET A 1 84 ? 0.435 -13.103 -5.171 1.00 97.56 84 MET A CA 1
ATOM 698 C C . MET A 1 84 ? 1.718 -13.843 -4.760 1.00 97.56 84 MET A C 1
ATOM 700 O O . MET A 1 84 ? 1.687 -14.768 -3.949 1.00 97.56 84 MET A O 1
ATOM 704 N N . ILE A 1 85 ? 2.855 -13.406 -5.300 1.00 97.19 85 ILE A N 1
ATOM 705 C CA . ILE A 1 85 ? 4.183 -13.979 -5.033 1.00 97.19 85 ILE A CA 1
ATOM 706 C C . ILE A 1 85 ? 5.024 -13.116 -4.087 1.00 97.19 85 ILE A C 1
ATOM 708 O O . ILE A 1 85 ? 5.949 -13.625 -3.457 1.00 97.19 85 ILE A O 1
ATOM 712 N N . LEU A 1 86 ? 4.704 -11.825 -3.969 1.00 97.00 86 LEU A N 1
ATOM 713 C CA . LEU A 1 86 ? 5.358 -10.890 -3.056 1.00 97.00 86 LEU A CA 1
ATOM 714 C C . LEU A 1 86 ? 4.343 -9.863 -2.543 1.00 97.00 86 LEU A C 1
ATOM 716 O O . LEU A 1 86 ? 3.575 -9.302 -3.324 1.00 97.00 86 LEU A O 1
ATOM 720 N N . SER A 1 87 ? 4.400 -9.572 -1.245 1.00 96.69 87 SER A N 1
ATOM 721 C CA . SER A 1 87 ? 3.719 -8.441 -0.612 1.00 96.69 87 SER A CA 1
ATOM 722 C C . SER A 1 87 ? 4.750 -7.616 0.152 1.00 96.69 87 SER A C 1
ATOM 724 O O . SER A 1 87 ? 5.471 -8.145 0.995 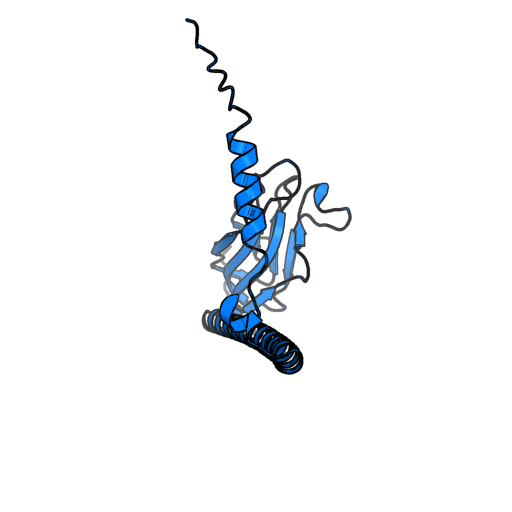1.00 96.69 87 SER A O 1
ATOM 726 N N . PHE A 1 88 ? 4.827 -6.324 -0.150 1.00 97.12 88 PHE A N 1
ATOM 727 C CA . PHE A 1 88 ? 5.657 -5.356 0.553 1.00 97.12 88 PHE A CA 1
ATOM 728 C C . PHE A 1 88 ? 4.752 -4.323 1.223 1.00 97.12 88 PHE A C 1
ATOM 730 O O . PHE A 1 88 ? 4.001 -3.617 0.548 1.00 97.12 88 PHE A O 1
ATOM 737 N N . ARG A 1 89 ? 4.816 -4.241 2.555 1.00 96.81 89 ARG A N 1
ATOM 738 C CA . ARG A 1 89 ? 4.093 -3.259 3.369 1.00 96.81 89 ARG A CA 1
ATOM 739 C C . ARG A 1 89 ? 5.065 -2.666 4.393 1.00 96.81 89 ARG A C 1
ATOM 741 O O . ARG A 1 89 ? 5.313 -3.311 5.412 1.00 96.81 89 ARG A O 1
ATOM 748 N N . PRO A 1 90 ? 5.658 -1.495 4.122 1.00 94.69 90 PRO A N 1
ATOM 749 C CA . PRO A 1 90 ? 6.532 -0.845 5.085 1.00 94.69 90 PRO A CA 1
ATOM 750 C C . PRO A 1 90 ? 5.723 -0.370 6.304 1.00 94.69 90 PRO A C 1
ATOM 752 O O . PRO A 1 90 ? 4.524 -0.111 6.208 1.00 94.69 90 PRO A O 1
ATOM 755 N N . GLU A 1 91 ? 6.372 -0.244 7.465 1.00 94.19 91 GLU A N 1
ATOM 756 C CA . GLU A 1 91 ? 5.719 0.243 8.697 1.00 94.19 91 GLU A CA 1
ATOM 757 C C . GLU A 1 91 ? 5.215 1.689 8.570 1.00 94.19 91 GLU A C 1
ATOM 759 O O . GLU A 1 91 ? 4.279 2.107 9.252 1.00 94.19 91 GLU A O 1
ATOM 764 N N . ARG A 1 92 ? 5.859 2.464 7.696 1.00 94.31 92 ARG A N 1
ATOM 765 C CA . ARG A 1 92 ? 5.499 3.831 7.316 1.00 94.31 92 ARG A CA 1
ATOM 766 C C . ARG A 1 92 ? 5.518 3.926 5.801 1.00 94.31 92 ARG A C 1
ATOM 768 O O . ARG A 1 92 ? 6.239 3.166 5.165 1.00 94.31 92 ARG A O 1
ATOM 775 N N . ALA A 1 93 ? 4.769 4.870 5.237 1.00 95.88 93 ALA A N 1
ATOM 776 C CA . ALA A 1 93 ? 4.805 5.125 3.801 1.00 95.88 93 ALA A CA 1
ATOM 777 C C . ALA A 1 93 ? 6.254 5.304 3.318 1.00 95.88 93 ALA A C 1
ATOM 779 O O . ALA A 1 93 ? 7.019 6.070 3.909 1.00 95.88 93 ALA A O 1
ATOM 780 N N . TYR A 1 94 ? 6.626 4.571 2.271 1.00 96.62 94 TYR A N 1
ATOM 781 C CA . TYR A 1 94 ? 7.917 4.717 1.619 1.00 96.62 94 TYR A CA 1
ATOM 782 C C . TYR A 1 94 ? 7.848 5.917 0.677 1.00 96.62 94 TYR A C 1
ATOM 784 O O . TYR A 1 94 ? 7.121 5.881 -0.313 1.00 96.62 94 TYR A O 1
ATOM 792 N N . CYS A 1 95 ? 8.558 6.986 1.022 1.00 96.69 95 CYS A N 1
ATOM 793 C CA . CYS A 1 95 ? 8.576 8.223 0.251 1.00 96.69 95 CYS A CA 1
ATOM 794 C C . CYS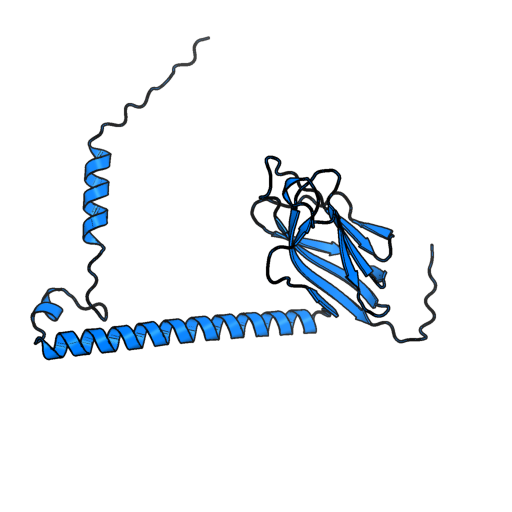 A 1 95 ? 9.649 8.140 -0.840 1.00 96.69 95 CYS A C 1
ATOM 796 O O . CYS A 1 95 ? 10.798 7.820 -0.528 1.00 96.69 95 CYS A O 1
ATOM 798 N N . MET A 1 96 ? 9.273 8.419 -2.087 1.00 95.94 96 MET A N 1
ATOM 799 C CA . MET A 1 96 ? 10.158 8.418 -3.253 1.00 95.94 96 MET A CA 1
ATOM 800 C C . MET A 1 96 ? 10.191 9.783 -3.932 1.00 95.94 96 MET A C 1
ATOM 802 O O . MET A 1 96 ? 9.144 10.422 -4.041 1.00 95.94 96 MET A O 1
ATOM 806 N N . GLY A 1 97 ? 11.365 10.136 -4.459 1.00 94.50 97 GLY A N 1
ATOM 807 C CA . GLY A 1 97 ? 11.594 11.343 -5.258 1.00 94.50 97 GLY A CA 1
ATOM 808 C C . GLY A 1 97 ? 11.601 12.639 -4.446 1.00 94.50 97 GLY A C 1
ATOM 809 O O . GLY A 1 97 ? 11.336 12.619 -3.247 1.00 94.50 97 GLY A O 1
ATOM 810 N N . GLY A 1 98 ? 11.931 13.746 -5.115 1.00 91.62 98 GLY A N 1
ATOM 811 C CA . GLY A 1 98 ? 11.929 15.128 -4.617 1.00 91.62 98 GLY A CA 1
ATOM 812 C C . GLY A 1 98 ? 12.614 15.417 -3.270 1.00 91.62 98 GLY A C 1
ATOM 813 O O . GLY A 1 98 ? 12.985 14.560 -2.470 1.00 91.62 98 GLY A O 1
ATOM 814 N N . ASP A 1 99 ? 12.784 16.702 -2.969 1.00 93.12 99 ASP A N 1
ATOM 815 C CA . ASP A 1 99 ? 13.500 17.123 -1.756 1.00 93.12 99 ASP A CA 1
ATOM 816 C C . ASP A 1 99 ? 12.652 16.954 -0.481 1.00 93.12 99 ASP A C 1
ATOM 818 O O . ASP A 1 99 ? 13.159 17.059 0.644 1.00 93.12 99 ASP A O 1
ATOM 822 N N . LYS A 1 100 ? 11.335 16.741 -0.620 1.00 94.69 100 LYS A N 1
ATOM 823 C CA . LYS A 1 100 ? 10.412 16.629 0.521 1.00 94.69 100 LYS A CA 1
ATOM 824 C C . LYS A 1 100 ? 10.382 15.244 1.150 1.00 94.69 100 LYS A C 1
ATOM 826 O O . LYS A 1 100 ? 9.991 15.151 2.315 1.00 94.69 100 LYS A O 1
ATOM 831 N N . CYS A 1 101 ? 10.836 14.207 0.449 1.00 92.62 101 CYS A N 1
ATOM 832 C CA . CYS A 1 101 ? 10.909 12.858 1.002 1.00 92.62 101 CYS A CA 1
ATOM 833 C C . CYS A 1 101 ? 12.054 12.647 2.009 1.00 92.62 101 CYS A C 1
ATOM 835 O O . CYS A 1 101 ? 12.068 11.653 2.738 1.00 92.62 101 CYS A O 1
ATOM 837 N N . GLY A 1 102 ? 12.937 13.639 2.155 1.00 90.06 102 GLY A N 1
ATOM 838 C CA . GLY A 1 102 ? 14.041 13.636 3.109 1.00 90.06 102 GLY A CA 1
ATOM 839 C C . GLY A 1 102 ? 15.379 13.316 2.447 1.00 90.06 102 GLY A C 1
ATOM 840 O O . GLY A 1 102 ? 15.468 13.094 1.252 1.00 90.06 102 GLY A O 1
ATOM 841 N N . ARG A 1 103 ? 16.467 13.330 3.225 1.00 85.31 103 ARG A N 1
ATOM 842 C CA . ARG A 1 103 ? 17.810 13.049 2.676 1.00 85.31 103 ARG A CA 1
ATOM 843 C C . ARG A 1 103 ? 18.078 11.561 2.460 1.00 85.31 103 ARG A C 1
ATOM 845 O O . ARG A 1 103 ? 18.998 11.221 1.728 1.00 85.31 103 ARG A O 1
ATOM 852 N N . ASP A 1 104 ? 17.301 10.714 3.129 1.00 85.31 104 ASP A N 1
ATOM 853 C CA . ASP A 1 104 ? 17.455 9.259 3.104 1.00 85.31 104 ASP A CA 1
ATOM 854 C C . ASP A 1 104 ? 16.436 8.588 2.167 1.00 85.31 104 ASP A C 1
ATOM 856 O O . ASP A 1 104 ? 16.365 7.360 2.108 1.00 85.31 104 ASP A O 1
ATOM 860 N N . SER A 1 105 ? 15.617 9.376 1.462 1.00 84.25 105 SER A N 1
ATOM 861 C CA . SER A 1 105 ? 14.735 8.861 0.420 1.00 84.25 105 SER A CA 1
ATOM 862 C C . SER A 1 105 ? 15.487 8.702 -0.889 1.00 84.25 105 SER A C 1
ATOM 864 O O . SER A 1 105 ? 16.331 9.522 -1.246 1.00 84.25 105 SER A O 1
ATOM 866 N N . PHE A 1 106 ? 15.141 7.648 -1.615 1.00 91.75 106 PHE A N 1
ATOM 867 C CA . PHE A 1 106 ? 15.640 7.389 -2.955 1.00 91.75 106 PHE A CA 1
ATOM 868 C C . PHE A 1 106 ? 14.535 7.680 -3.968 1.00 91.75 106 PHE A C 1
ATOM 870 O O . PHE A 1 106 ? 13.349 7.603 -3.646 1.00 91.75 106 PHE A O 1
ATOM 877 N N . ASP A 1 107 ? 14.913 7.946 -5.214 1.00 94.62 107 ASP A N 1
ATOM 878 C CA . ASP A 1 107 ? 13.950 8.146 -6.306 1.00 94.62 107 ASP A CA 1
ATOM 879 C C . ASP A 1 107 ? 13.242 6.841 -6.707 1.00 94.62 107 ASP A C 1
ATOM 881 O O . ASP A 1 107 ? 12.313 6.849 -7.516 1.00 94.62 107 ASP A O 1
ATOM 885 N N . GLU A 1 108 ? 13.677 5.703 -6.157 1.00 96.44 108 GLU A N 1
ATOM 886 C CA . GLU A 1 108 ? 13.163 4.386 -6.498 1.00 96.44 108 GLU A CA 1
ATOM 887 C C . GLU A 1 108 ? 13.010 3.435 -5.308 1.00 96.44 108 GLU A C 1
ATOM 889 O O . GLU A 1 108 ? 13.813 3.406 -4.378 1.00 96.44 108 GLU A O 1
ATOM 894 N N . LEU A 1 109 ? 11.982 2.594 -5.401 1.00 97.06 109 LEU A N 1
ATOM 895 C CA . LEU A 1 109 ? 11.733 1.436 -4.557 1.00 97.06 109 LEU A CA 1
ATOM 896 C C . LEU A 1 109 ? 12.014 0.171 -5.368 1.00 97.06 109 LEU A C 1
ATOM 898 O O . LEU A 1 109 ? 11.293 -0.130 -6.321 1.00 97.06 109 LEU A O 1
ATOM 902 N N . ILE A 1 110 ? 13.027 -0.595 -4.961 1.00 97.75 110 ILE A N 1
ATOM 903 C CA . ILE A 1 110 ? 13.402 -1.861 -5.602 1.00 97.75 110 ILE A CA 1
ATOM 904 C C . ILE A 1 110 ? 12.879 -3.034 -4.771 1.00 97.75 110 ILE A C 1
ATOM 906 O O . ILE A 1 110 ? 13.226 -3.196 -3.601 1.00 97.75 110 ILE A O 1
ATOM 910 N N . LEU A 1 111 ? 12.080 -3.894 -5.398 1.00 97.75 111 LEU A N 1
ATOM 911 C CA . LEU A 1 111 ? 11.530 -5.109 -4.808 1.00 97.75 111 LEU A CA 1
ATOM 912 C C . LEU A 1 111 ? 12.206 -6.332 -5.423 1.00 97.75 111 LEU A C 1
ATOM 914 O O . LEU A 1 111 ? 11.933 -6.694 -6.569 1.00 97.75 111 LEU A O 1
ATOM 918 N N . SER A 1 112 ? 13.073 -6.986 -4.650 1.00 97.56 112 SER A N 1
ATOM 919 C CA . SER A 1 112 ? 13.707 -8.232 -5.078 1.00 97.56 112 SER A CA 1
ATOM 920 C C . SER A 1 112 ? 12.777 -9.426 -4.873 1.00 97.56 112 SER A C 1
ATOM 922 O O . SER A 1 112 ? 12.321 -9.689 -3.761 1.00 97.56 112 SER A O 1
ATOM 924 N N . LEU A 1 113 ? 12.551 -10.195 -5.936 1.00 96.25 113 LEU A N 1
ATOM 925 C CA . LEU A 1 113 ? 11.787 -11.444 -5.910 1.00 96.25 113 LEU A CA 1
ATOM 926 C C . LEU A 1 113 ? 12.642 -12.648 -5.474 1.00 96.25 113 LEU A C 1
ATOM 928 O O . LEU A 1 113 ? 12.133 -13.762 -5.416 1.00 96.25 113 LEU A O 1
ATOM 932 N N . GLN A 1 114 ? 13.934 -12.452 -5.167 1.00 94.25 114 GLN A N 1
ATOM 933 C CA . GLN A 1 114 ? 14.941 -13.473 -4.805 1.00 94.25 114 GLN A CA 1
ATOM 934 C C . GLN A 1 114 ? 15.280 -14.491 -5.910 1.00 94.25 114 GLN A C 1
ATOM 936 O O . GLN A 1 114 ? 16.436 -14.883 -6.065 1.00 94.25 114 GLN A O 1
ATOM 941 N N . ARG A 1 115 ? 14.301 -14.895 -6.718 1.00 94.06 115 ARG A N 1
ATOM 942 C CA . ARG A 1 115 ? 14.435 -15.797 -7.864 1.00 94.06 115 ARG A CA 1
ATOM 943 C C . ARG A 1 115 ? 13.605 -15.293 -9.043 1.00 94.06 115 ARG A C 1
ATOM 945 O O . ARG A 1 115 ? 12.824 -14.358 -8.909 1.00 94.06 115 ARG A O 1
ATOM 952 N N . MET A 1 116 ? 13.805 -15.903 -10.207 1.00 95.81 116 MET A N 1
ATOM 953 C CA . MET A 1 116 ? 13.075 -15.532 -11.418 1.00 95.81 116 MET A CA 1
ATOM 954 C C . MET A 1 116 ? 11.586 -15.891 -11.281 1.00 95.81 116 MET A C 1
ATOM 956 O O . MET A 1 116 ? 11.245 -17.008 -10.885 1.00 95.81 116 MET A O 1
ATOM 960 N N . ALA A 1 117 ? 10.701 -14.966 -11.645 1.00 96.81 117 ALA A N 1
ATOM 961 C CA . ALA A 1 117 ? 9.260 -15.191 -11.693 1.00 96.81 117 ALA A CA 1
ATOM 962 C C . ALA A 1 117 ? 8.677 -14.659 -13.002 1.00 96.81 117 ALA A C 1
ATOM 964 O O . ALA A 1 117 ? 9.115 -13.621 -13.490 1.00 96.81 117 ALA A O 1
ATOM 965 N N . ALA A 1 118 ? 7.675 -15.340 -13.554 1.00 97.19 118 ALA A N 1
ATOM 966 C CA . ALA A 1 118 ? 6.808 -14.772 -14.576 1.00 97.19 118 ALA A CA 1
ATOM 967 C C . ALA A 1 118 ? 5.828 -13.825 -13.878 1.00 97.19 118 ALA A C 1
ATOM 969 O O . ALA A 1 118 ? 4.919 -14.279 -13.186 1.00 97.19 118 ALA A O 1
ATOM 970 N N . VAL A 1 119 ? 6.065 -12.518 -13.997 1.00 98.00 119 VAL A N 1
ATOM 971 C CA . VAL A 1 119 ? 5.258 -11.491 -13.336 1.00 98.00 119 VAL A CA 1
ATOM 972 C C . VAL A 1 119 ? 4.116 -11.083 -14.258 1.00 98.00 119 VAL A C 1
ATOM 974 O O . VAL A 1 119 ? 4.346 -10.570 -15.354 1.00 98.00 119 VAL A O 1
ATOM 977 N N . ASP A 1 120 ? 2.885 -11.268 -13.789 1.00 98.19 120 ASP A N 1
ATOM 978 C CA . ASP A 1 120 ? 1.674 -10.938 -14.539 1.00 98.19 120 ASP A CA 1
ATOM 979 C C . ASP A 1 120 ? 1.305 -9.468 -14.346 1.00 98.19 120 ASP A C 1
ATOM 981 O O . ASP A 1 120 ? 1.128 -8.722 -15.313 1.00 98.19 120 ASP A O 1
ATOM 985 N N . ARG A 1 121 ? 1.207 -9.036 -13.082 1.00 98.44 121 ARG A N 1
ATOM 986 C CA . ARG A 1 121 ? 0.822 -7.672 -12.708 1.00 98.44 121 ARG A CA 1
ATOM 987 C C . ARG A 1 121 ? 1.444 -7.227 -11.390 1.00 98.44 121 ARG A C 1
ATOM 989 O O . ARG A 1 121 ? 1.725 -8.035 -10.507 1.00 98.44 121 ARG A O 1
ATOM 996 N N . VAL A 1 122 ? 1.572 -5.915 -11.243 1.00 98.56 122 VAL A N 1
ATOM 997 C CA . VAL A 1 122 ? 1.970 -5.237 -10.007 1.00 98.56 122 VAL A CA 1
ATOM 998 C C . VAL A 1 122 ? 0.826 -4.326 -9.579 1.00 98.56 122 VAL A C 1
ATOM 1000 O O . VAL A 1 122 ? 0.319 -3.543 -10.384 1.00 98.56 122 VAL A O 1
ATOM 1003 N N . LEU A 1 123 ? 0.412 -4.441 -8.319 1.00 98.44 123 LEU A N 1
ATOM 1004 C CA . LEU A 1 123 ? -0.509 -3.512 -7.674 1.00 98.44 123 LEU A CA 1
ATOM 1005 C C . LEU A 1 123 ? 0.259 -2.681 -6.656 1.00 98.44 123 LEU A C 1
ATOM 1007 O O . LEU A 1 123 ? 0.986 -3.245 -5.843 1.00 98.44 123 LEU A O 1
ATOM 1011 N N . PHE A 1 124 ? 0.064 -1.368 -6.638 1.00 98.56 124 PHE A N 1
ATOM 1012 C CA . PHE A 1 124 ? 0.619 -0.526 -5.582 1.00 98.56 124 PHE A CA 1
ATOM 1013 C C . PHE A 1 124 ? -0.395 0.501 -5.085 1.00 98.56 124 PHE A C 1
ATOM 1015 O O . PHE A 1 124 ? -1.165 1.048 -5.871 1.00 98.56 124 PHE A O 1
ATOM 1022 N N . PHE A 1 125 ? -0.422 0.723 -3.770 1.00 98.25 125 PHE A N 1
ATOM 1023 C CA . PHE A 1 125 ? -1.226 1.754 -3.120 1.00 98.25 125 PHE A CA 1
ATOM 1024 C C . PHE A 1 125 ? -0.327 2.945 -2.807 1.00 98.25 125 PHE A C 1
ATOM 1026 O O . PHE A 1 125 ? 0.623 2.804 -2.029 1.00 98.25 125 PHE A O 1
ATOM 1033 N N . ALA A 1 126 ? -0.606 4.086 -3.431 1.00 98.25 126 ALA A N 1
ATOM 1034 C CA . ALA A 1 126 ? 0.216 5.283 -3.312 1.00 98.25 126 ALA A CA 1
ATOM 1035 C C . ALA A 1 126 ? -0.616 6.571 -3.345 1.00 98.25 126 ALA A C 1
ATOM 1037 O O . ALA A 1 126 ? -1.731 6.568 -3.877 1.00 98.25 126 ALA A O 1
ATOM 1038 N N . ASP A 1 127 ? -0.052 7.649 -2.795 1.00 97.75 127 ASP A N 1
ATOM 1039 C CA . ASP A 1 127 ? -0.522 9.028 -2.958 1.00 97.75 127 ASP A CA 1
ATOM 1040 C C . ASP A 1 127 ? 0.632 10.014 -3.197 1.00 97.75 127 ASP A C 1
ATOM 1042 O O . ASP A 1 127 ? 1.797 9.685 -2.979 1.00 97.75 127 ASP A O 1
ATOM 1046 N N . ASP A 1 128 ? 0.290 11.214 -3.667 1.00 96.62 128 ASP A N 1
ATOM 1047 C CA . ASP A 1 128 ? 1.201 12.340 -3.908 1.00 96.62 128 ASP A CA 1
ATOM 1048 C C . ASP A 1 128 ? 0.890 13.530 -2.977 1.00 96.62 128 ASP A C 1
ATOM 1050 O O . ASP A 1 128 ? 1.029 14.706 -3.326 1.00 96.62 128 ASP A O 1
ATOM 1054 N N . ASN A 1 129 ? 0.420 13.256 -1.753 1.00 95.75 129 ASN A N 1
ATOM 1055 C CA . ASN A 1 129 ? 0.046 14.309 -0.804 1.00 95.75 129 ASN A CA 1
ATOM 1056 C C . ASN A 1 129 ? 1.265 14.907 -0.068 1.00 95.75 129 ASN A C 1
ATOM 1058 O O . ASN A 1 129 ? 1.161 15.361 1.076 1.00 95.75 129 ASN A O 1
ATOM 1062 N N . ILE A 1 130 ? 2.424 14.896 -0.723 1.00 93.69 130 ILE A N 1
ATOM 1063 C CA . ILE A 1 130 ? 3.700 15.412 -0.238 1.00 93.69 130 ILE A CA 1
ATOM 1064 C C . ILE A 1 130 ? 4.083 16.609 -1.104 1.00 93.69 130 ILE A C 1
ATOM 1066 O O . ILE A 1 130 ? 3.846 16.624 -2.302 1.00 93.69 130 ILE A O 1
ATOM 1070 N N . GLY A 1 131 ? 4.672 17.631 -0.487 1.00 90.38 131 GLY A N 1
ATOM 1071 C CA . GLY A 1 131 ? 5.114 18.814 -1.219 1.00 90.38 131 GLY A CA 1
ATOM 1072 C C . GLY A 1 131 ? 3.976 19.750 -1.631 1.00 90.38 131 GLY A C 1
ATOM 1073 O O . GLY A 1 131 ? 2.896 19.767 -1.038 1.00 90.38 131 GLY A O 1
ATOM 1074 N N . THR A 1 132 ? 4.281 20.640 -2.576 1.00 91.06 132 THR A N 1
ATOM 1075 C CA . TH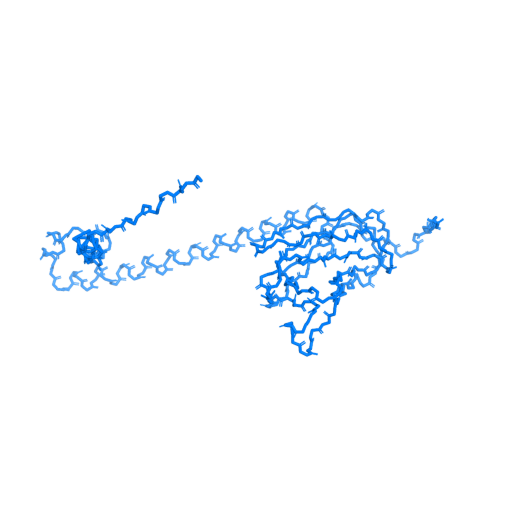R A 1 132 ? 3.352 21.676 -3.072 1.00 91.06 132 THR A CA 1
ATOM 1076 C C . THR A 1 132 ? 2.737 21.337 -4.424 1.00 91.06 132 THR A C 1
ATOM 1078 O O . THR A 1 132 ? 1.801 22.016 -4.847 1.00 91.06 132 THR A O 1
ATOM 1081 N N . LYS A 1 133 ? 3.300 20.344 -5.115 1.00 91.12 133 LYS A N 1
ATOM 1082 C CA . LYS A 1 133 ? 2.823 19.823 -6.394 1.00 91.12 133 LYS A CA 1
ATOM 1083 C C . LYS A 1 133 ? 2.052 18.522 -6.144 1.00 91.12 133 LYS A C 1
ATOM 1085 O O . LYS A 1 133 ? 2.298 17.857 -5.146 1.00 91.12 133 LYS A O 1
ATOM 1090 N N . HIS A 1 134 ? 1.083 18.226 -7.005 1.00 91.06 134 HIS A N 1
ATOM 1091 C CA . HIS A 1 134 ? 0.163 17.086 -6.868 1.00 91.06 134 HIS A CA 1
ATOM 1092 C C . HIS A 1 134 ? -0.119 16.466 -8.243 1.00 91.06 134 HIS A C 1
ATOM 1094 O O . HIS A 1 134 ? -1.267 16.354 -8.690 1.00 91.06 134 HIS A O 1
ATOM 1100 N N . ASP A 1 135 ? 0.962 16.195 -8.955 1.00 93.94 135 ASP A N 1
ATOM 1101 C CA . ASP A 1 135 ? 1.014 15.568 -10.266 1.00 93.94 135 ASP A CA 1
ATOM 1102 C C . ASP A 1 135 ? 2.045 14.434 -10.275 1.00 93.94 135 ASP A C 1
ATOM 1104 O O . ASP A 1 135 ? 2.659 14.172 -11.302 1.00 93.94 135 ASP A O 1
ATOM 1108 N N . GLY A 1 136 ? 2.218 13.756 -9.131 1.00 96.12 136 GLY A N 1
ATOM 1109 C CA . GLY A 1 136 ? 3.289 12.783 -8.946 1.00 96.12 136 GLY A CA 1
ATOM 1110 C C . GLY A 1 136 ? 3.213 11.631 -9.948 1.00 96.12 136 GLY A C 1
ATOM 1111 O O . GLY A 1 136 ? 2.222 10.893 -9.996 1.00 96.12 136 GLY A O 1
ATOM 1112 N N . LEU A 1 137 ? 4.272 11.447 -10.738 1.00 97.69 137 LEU A N 1
ATOM 1113 C CA . LEU A 1 137 ? 4.351 10.394 -11.744 1.00 97.69 137 LEU A CA 1
ATOM 1114 C C . LEU A 1 137 ? 5.259 9.250 -11.291 1.00 97.69 137 LEU A C 1
ATOM 1116 O O . LEU A 1 137 ? 6.403 9.446 -10.883 1.00 97.69 137 LEU A O 1
ATOM 1120 N N . VAL A 1 138 ? 4.777 8.016 -11.450 1.00 98.19 138 VAL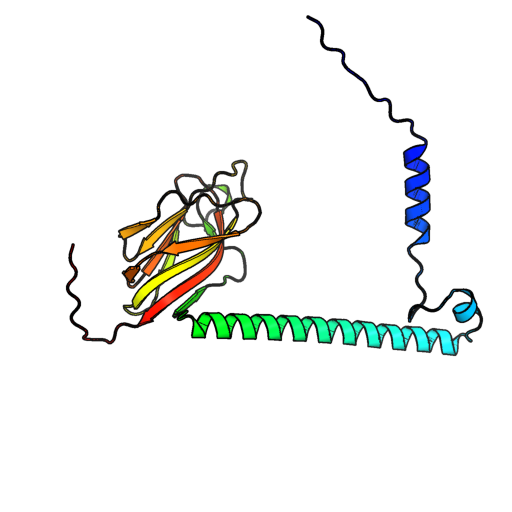 A N 1
ATOM 1121 C CA . VAL A 1 138 ? 5.560 6.800 -11.191 1.00 98.19 138 VAL A CA 1
ATOM 1122 C C . VAL A 1 138 ? 5.760 6.003 -12.473 1.00 98.19 138 VAL A C 1
ATOM 1124 O O . VAL A 1 138 ? 4.841 5.785 -13.260 1.00 98.19 138 VAL A O 1
ATOM 1127 N N . SER A 1 139 ? 6.979 5.519 -12.677 1.00 98.44 139 SER A N 1
ATOM 1128 C CA . SER A 1 139 ? 7.313 4.525 -13.696 1.00 98.44 139 SER A CA 1
ATOM 1129 C C . SER A 1 139 ? 7.591 3.179 -13.040 1.00 98.44 139 SER A C 1
ATOM 1131 O O . SER A 1 139 ? 8.138 3.117 -11.940 1.00 98.44 139 SER A O 1
ATOM 1133 N N . VAL A 1 140 ? 7.224 2.093 -13.715 1.00 98.50 140 VAL A N 1
ATOM 1134 C CA . VAL A 1 140 ? 7.459 0.725 -13.240 1.00 98.50 140 VAL A CA 1
ATOM 1135 C C . VAL A 1 140 ? 8.391 0.014 -14.208 1.00 98.50 140 VAL A C 1
ATOM 1137 O O . VAL A 1 140 ? 8.207 0.079 -15.427 1.00 98.50 140 VAL A O 1
ATOM 1140 N N . TYR A 1 141 ? 9.377 -0.681 -13.651 1.00 98.56 141 TYR A N 1
ATOM 1141 C CA . TYR A 1 141 ? 10.370 -1.463 -14.372 1.00 98.56 141 TYR A CA 1
ATOM 1142 C C . TYR A 1 141 ? 10.363 -2.914 -13.894 1.00 98.56 141 TYR A C 1
ATOM 1144 O O . TYR A 1 141 ? 10.079 -3.199 -12.730 1.00 98.56 141 TYR A O 1
ATOM 1152 N N . ALA A 1 142 ? 10.721 -3.815 -14.801 1.00 98.25 142 ALA A N 1
ATOM 1153 C CA . ALA A 1 142 ? 10.928 -5.231 -14.542 1.00 98.25 142 ALA A CA 1
ATOM 1154 C C . ALA A 1 142 ? 12.304 -5.632 -15.099 1.00 98.25 142 ALA A C 1
ATOM 1156 O O . ALA A 1 142 ? 12.485 -5.644 -16.320 1.00 98.25 142 ALA A O 1
ATOM 1157 N N . ASP A 1 143 ? 13.269 -5.901 -14.210 1.00 97.12 143 ASP A N 1
ATOM 1158 C CA . ASP A 1 143 ? 14.700 -6.069 -14.538 1.00 97.12 143 ASP A CA 1
ATOM 1159 C C . ASP A 1 143 ? 15.217 -4.984 -15.505 1.00 97.12 143 ASP A C 1
ATOM 1161 O O . ASP A 1 143 ? 15.626 -5.270 -16.630 1.00 97.12 143 ASP A O 1
ATOM 1165 N N . ASP A 1 144 ? 15.119 -3.718 -15.088 1.00 96.75 144 ASP A N 1
ATOM 1166 C CA . ASP A 1 144 ? 15.539 -2.518 -15.836 1.00 96.75 144 ASP A CA 1
ATOM 1167 C C . ASP A 1 144 ? 14.767 -2.216 -17.128 1.00 96.75 144 ASP A C 1
ATOM 1169 O O . ASP A 1 144 ? 14.977 -1.173 -17.753 1.00 96.75 144 ASP A O 1
ATOM 1173 N N . VAL A 1 145 ? 13.817 -3.064 -17.526 1.00 97.56 145 VAL A N 1
ATOM 1174 C CA . VAL A 1 145 ? 12.953 -2.764 -18.667 1.00 97.56 145 VAL A CA 1
ATOM 1175 C C . VAL A 1 145 ? 11.706 -2.031 -18.204 1.00 97.56 145 VAL A C 1
ATOM 1177 O O . VAL A 1 145 ? 10.940 -2.536 -17.387 1.00 97.56 145 VAL A O 1
ATOM 1180 N N . LEU A 1 146 ? 11.492 -0.844 -18.767 1.00 98.00 146 LEU A N 1
ATOM 1181 C CA . LEU A 1 146 ? 10.310 -0.024 -18.526 1.00 98.00 146 LEU A CA 1
ATOM 1182 C C . LEU A 1 146 ? 9.047 -0.759 -19.000 1.00 98.00 146 LEU A C 1
ATOM 1184 O O . LEU A 1 146 ? 8.904 -1.030 -20.192 1.00 98.00 146 LEU A O 1
ATOM 1188 N N . VAL A 1 147 ? 8.134 -1.054 -18.074 1.00 98.38 147 VAL A N 1
ATOM 1189 C CA . VAL A 1 147 ? 6.851 -1.722 -18.368 1.00 98.38 147 VAL A CA 1
ATOM 1190 C C . VAL A 1 147 ? 5.679 -0.748 -18.383 1.00 98.38 147 VAL A C 1
ATOM 1192 O O . VAL A 1 147 ? 4.750 -0.915 -19.167 1.00 98.38 147 VAL A O 1
ATOM 1195 N N . ALA A 1 148 ? 5.737 0.300 -17.563 1.00 98.44 148 ALA A N 1
ATOM 1196 C CA . ALA A 1 148 ? 4.761 1.380 -17.561 1.00 98.44 148 ALA A CA 1
ATOM 1197 C C . ALA A 1 148 ? 5.444 2.701 -17.217 1.00 98.44 148 ALA A C 1
ATOM 1199 O O . ALA A 1 148 ? 6.326 2.749 -16.360 1.00 98.44 148 ALA A O 1
ATOM 1200 N N . ARG A 1 149 ? 5.025 3.767 -17.895 1.00 97.94 149 ARG A N 1
ATOM 1201 C CA . ARG A 1 149 ? 5.542 5.126 -17.734 1.00 97.94 149 ARG A CA 1
ATOM 1202 C C . ARG A 1 149 ? 4.408 6.053 -17.308 1.00 97.94 149 ARG A C 1
ATOM 1204 O O . ARG A 1 149 ? 3.263 5.788 -17.663 1.00 97.94 149 ARG A O 1
ATOM 1211 N N . ASP A 1 150 ? 4.755 7.133 -16.614 1.00 97.31 150 ASP A N 1
ATOM 1212 C CA . ASP A 1 150 ? 3.870 8.275 -16.361 1.00 97.31 150 ASP A CA 1
ATOM 1213 C C . ASP A 1 150 ? 2.564 7.873 -15.650 1.00 97.31 150 ASP A C 1
ATOM 1215 O O . ASP A 1 150 ? 1.478 8.350 -15.985 1.00 97.31 150 ASP A O 1
ATOM 1219 N N . ILE A 1 151 ? 2.641 6.950 -14.684 1.00 98.06 151 ILE A N 1
ATOM 1220 C CA . ILE A 1 151 ? 1.475 6.576 -13.882 1.00 98.06 151 ILE A CA 1
AT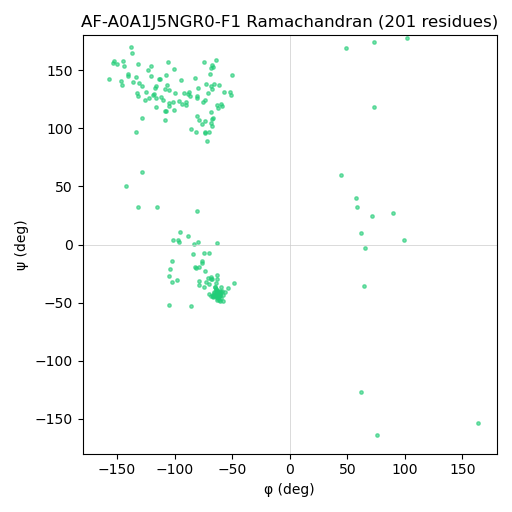OM 1221 C C . ILE A 1 151 ? 1.187 7.717 -12.913 1.00 98.06 151 ILE A C 1
ATOM 1223 O O . ILE A 1 151 ? 1.887 7.886 -11.921 1.00 98.06 151 ILE A O 1
ATOM 1227 N N . ASP A 1 152 ? 0.130 8.456 -13.215 1.00 97.56 152 ASP A N 1
ATOM 1228 C CA . ASP A 1 152 ? -0.403 9.559 -12.419 1.00 97.56 152 ASP A CA 1
ATOM 1229 C C . ASP A 1 152 ? -0.963 9.053 -11.078 1.00 97.56 152 ASP A C 1
ATOM 1231 O O . ASP A 1 152 ? -1.988 8.353 -11.026 1.00 97.56 152 ASP A O 1
ATOM 1235 N N . VAL A 1 153 ? -0.251 9.380 -9.996 1.00 97.81 153 VAL A N 1
ATOM 1236 C CA . VAL A 1 153 ? -0.607 9.048 -8.616 1.00 97.81 153 VAL A CA 1
ATOM 1237 C C . VAL A 1 153 ? -1.519 10.129 -8.052 1.00 97.81 153 VAL A C 1
ATOM 1239 O O . VAL A 1 153 ? -1.257 11.316 -8.157 1.00 97.81 153 VAL A O 1
ATOM 1242 N N . LYS A 1 154 ? -2.633 9.717 -7.440 1.00 96.38 154 LYS A N 1
ATOM 1243 C CA . LYS A 1 154 ? -3.646 10.652 -6.934 1.00 96.38 154 LYS A CA 1
ATOM 1244 C C . LYS A 1 154 ? -3.436 10.985 -5.464 1.00 96.38 154 LYS A C 1
ATOM 1246 O O . LYS A 1 154 ? -3.277 10.087 -4.644 1.00 96.38 154 LYS A O 1
ATOM 1251 N N . ARG A 1 155 ? -3.682 12.247 -5.117 1.00 95.94 155 ARG A N 1
ATOM 1252 C CA . ARG A 1 155 ? -3.631 12.788 -3.749 1.00 95.94 155 ARG A CA 1
ATOM 1253 C C . ARG A 1 155 ? -4.368 12.007 -2.667 1.00 95.94 155 ARG A C 1
ATOM 1255 O O . ARG A 1 155 ? -3.949 12.010 -1.518 1.00 95.94 155 ARG A O 1
ATOM 1262 N N . ASN A 1 156 ? -5.486 11.367 -3.001 1.00 93.88 156 ASN A N 1
ATOM 1263 C CA . ASN A 1 156 ? -6.334 10.703 -2.005 1.00 93.88 156 ASN A CA 1
ATOM 1264 C C . ASN A 1 156 ? -5.944 9.246 -1.718 1.00 93.88 156 ASN A C 1
ATOM 1266 O O . ASN A 1 156 ? -6.698 8.563 -1.027 1.00 93.88 156 ASN A O 1
ATOM 1270 N N . GLY A 1 157 ? -4.821 8.760 -2.250 1.00 95.00 157 GLY A N 1
ATOM 1271 C CA . GLY A 1 157 ? -4.433 7.362 -2.112 1.00 95.00 157 GLY A CA 1
ATOM 1272 C C . GLY A 1 157 ? -5.298 6.455 -2.975 1.00 95.00 157 GLY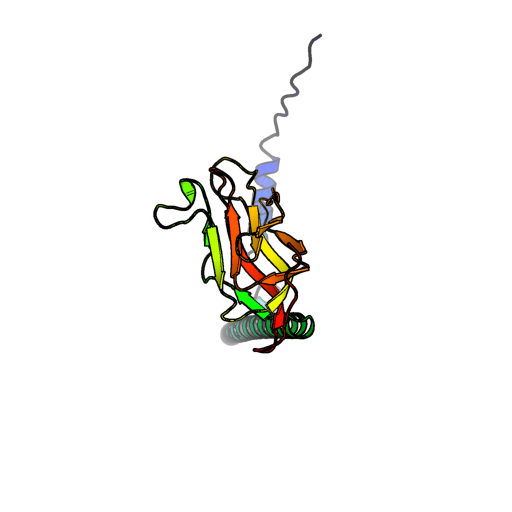 A C 1
ATOM 1273 O O . GLY A 1 157 ? -6.516 6.359 -2.804 1.00 95.00 157 GLY A O 1
ATOM 1274 N N . LYS A 1 158 ? -4.690 5.751 -3.928 1.00 97.56 158 LYS A N 1
ATOM 1275 C CA . LYS A 1 158 ? -5.419 4.772 -4.741 1.00 97.56 158 LYS A CA 1
ATOM 1276 C C . LYS A 1 158 ? -4.556 3.565 -5.064 1.00 97.56 158 LYS A C 1
ATOM 1278 O O . LYS A 1 158 ? -3.335 3.635 -5.097 1.00 97.56 158 LYS A O 1
ATOM 1283 N N . TRP A 1 159 ? -5.220 2.434 -5.291 1.00 97.88 159 TRP A N 1
ATOM 1284 C CA . TRP A 1 159 ? -4.595 1.275 -5.911 1.00 97.88 159 TRP A CA 1
ATOM 1285 C C . TRP A 1 159 ? -4.384 1.534 -7.404 1.00 97.88 159 TRP A C 1
ATOM 1287 O O . TRP A 1 159 ? -5.335 1.817 -8.138 1.00 97.88 159 TRP A O 1
ATOM 1297 N N . HIS A 1 160 ? -3.139 1.396 -7.838 1.00 98.31 160 HIS A N 1
ATOM 1298 C CA . HIS A 1 160 ? -2.708 1.434 -9.227 1.00 98.31 160 HIS A CA 1
ATOM 1299 C C . HIS A 1 160 ? -2.353 0.017 -9.669 1.00 98.31 160 HIS A C 1
ATOM 1301 O O . HIS A 1 160 ? -1.727 -0.730 -8.919 1.00 98.31 160 HIS A O 1
ATOM 1307 N N . GLN A 1 161 ? -2.766 -0.354 -10.880 1.00 98.31 161 GLN A N 1
ATOM 1308 C CA . GLN A 1 161 ? -2.489 -1.660 -11.467 1.00 98.31 161 GLN A CA 1
ATOM 1309 C C . GLN A 1 161 ? -1.650 -1.496 -12.727 1.00 98.31 161 GLN A C 1
ATOM 1311 O O . GLN A 1 161 ? -2.024 -0.755 -13.633 1.00 98.31 161 GLN A O 1
ATOM 1316 N N . VAL A 1 162 ? -0.562 -2.256 -12.800 1.00 98.50 162 VAL A N 1
ATOM 1317 C CA . VAL A 1 162 ? 0.326 -2.325 -13.959 1.00 98.50 162 VAL A CA 1
ATOM 1318 C C . VAL A 1 162 ? 0.405 -3.762 -14.435 1.00 98.50 162 VAL A C 1
ATOM 1320 O O . VAL A 1 162 ? 0.716 -4.658 -13.654 1.00 98.50 162 VAL A O 1
ATOM 1323 N N . LEU A 1 163 ? 0.126 -3.986 -15.717 1.00 98.31 163 LEU A N 1
ATOM 1324 C CA . LEU A 1 163 ? 0.372 -5.272 -16.363 1.00 98.31 163 LEU A CA 1
ATOM 1325 C C . LEU A 1 163 ? 1.855 -5.354 -16.734 1.00 98.31 163 LEU A C 1
ATOM 1327 O O . LEU A 1 163 ? 2.385 -4.439 -17.357 1.00 98.31 163 LEU A O 1
ATOM 1331 N N . VAL A 1 164 ? 2.512 -6.436 -16.324 1.00 98.06 164 VAL A N 1
ATOM 1332 C CA . VAL A 1 164 ? 3.948 -6.661 -16.540 1.00 98.06 164 VAL A CA 1
ATOM 1333 C C . VAL A 1 164 ? 4.149 -7.694 -17.644 1.00 98.06 164 VAL A C 1
ATOM 1335 O O . VAL A 1 164 ? 4.845 -7.416 -18.616 1.00 98.06 164 VAL A O 1
ATOM 1338 N N . GLY A 1 165 ? 3.500 -8.857 -17.528 1.00 97.06 165 GLY A N 1
ATOM 1339 C CA . GLY A 1 165 ? 3.460 -9.895 -18.561 1.00 97.06 165 GLY A CA 1
ATOM 1340 C C . GLY A 1 165 ? 4.827 -10.438 -18.986 1.00 97.06 165 GLY A C 1
ATOM 1341 O O . GLY A 1 165 ? 5.006 -10.768 -20.158 1.00 97.06 165 GLY A O 1
ATOM 1342 N N . ARG A 1 166 ? 5.811 -10.495 -18.078 1.00 96.69 166 ARG A N 1
ATOM 1343 C CA . ARG A 1 166 ? 7.178 -10.932 -18.412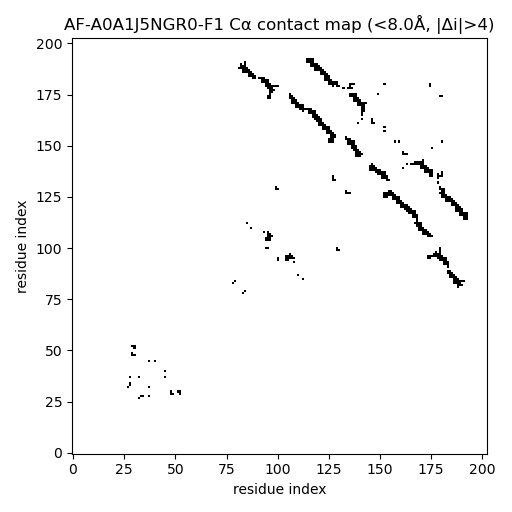 1.00 96.69 166 ARG A CA 1
ATOM 1344 C C . ARG A 1 166 ? 7.940 -11.540 -17.234 1.00 96.69 166 ARG A C 1
ATOM 1346 O O . ARG A 1 166 ? 7.641 -11.225 -16.081 1.00 96.69 166 ARG A O 1
ATOM 1353 N N . PRO A 1 167 ? 8.970 -12.361 -17.507 1.00 97.00 167 PRO A N 1
ATOM 1354 C CA . PRO A 1 167 ? 9.925 -12.779 -16.494 1.00 97.00 167 PRO A CA 1
ATOM 1355 C C . PRO A 1 167 ? 10.684 -11.591 -15.891 1.00 97.00 167 PRO A C 1
ATOM 1357 O O . PRO A 1 167 ? 11.118 -10.700 -16.631 1.00 97.00 167 PRO A O 1
ATOM 1360 N N . ALA A 1 168 ? 10.850 -11.598 -14.569 1.00 97.44 168 ALA A N 1
ATOM 1361 C CA . ALA A 1 168 ? 11.676 -10.641 -13.841 1.00 97.44 168 ALA A CA 1
ATOM 1362 C C . ALA A 1 168 ? 12.214 -11.219 -12.521 1.00 97.44 168 ALA A C 1
ATOM 1364 O O . ALA A 1 168 ? 11.621 -12.131 -11.935 1.00 97.44 168 ALA A O 1
ATOM 1365 N N . ARG A 1 169 ? 13.324 -10.659 -12.031 1.00 97.06 169 ARG A N 1
ATOM 1366 C CA . ARG A 1 169 ? 13.862 -10.867 -10.674 1.00 97.06 169 ARG A CA 1
ATOM 1367 C C . ARG A 1 169 ? 13.618 -9.671 -9.766 1.00 97.06 169 ARG A C 1
ATOM 1369 O O . ARG A 1 169 ? 13.548 -9.847 -8.553 1.00 97.06 169 ARG A O 1
ATOM 1376 N N . ASN A 1 170 ? 13.500 -8.479 -10.336 1.00 98.12 170 ASN A N 1
ATOM 1377 C CA . ASN A 1 170 ? 13.272 -7.244 -9.609 1.00 98.12 170 ASN A CA 1
ATOM 1378 C C . ASN A 1 170 ? 12.121 -6.461 -10.235 1.00 98.12 170 ASN A C 1
ATOM 1380 O O . ASN A 1 170 ? 12.022 -6.347 -11.459 1.00 98.12 170 ASN A O 1
ATOM 1384 N N . ILE A 1 171 ? 11.285 -5.890 -9.373 1.00 98.50 171 ILE A N 1
ATOM 1385 C CA . ILE A 1 171 ? 10.298 -4.877 -9.738 1.00 98.50 171 ILE A CA 1
ATOM 1386 C C . ILE A 1 171 ? 10.751 -3.558 -9.129 1.00 98.50 171 ILE A C 1
ATOM 1388 O O . ILE A 1 171 ? 10.933 -3.478 -7.916 1.00 98.50 171 ILE A O 1
ATOM 1392 N N . THR A 1 172 ? 10.906 -2.531 -9.958 1.00 98.62 172 THR A N 1
ATOM 1393 C CA . THR A 1 172 ? 11.316 -1.199 -9.500 1.00 98.62 172 THR A CA 1
ATOM 1394 C C . THR A 1 172 ? 10.204 -0.203 -9.772 1.00 98.62 172 THR A C 1
ATOM 1396 O O . THR A 1 172 ? 9.734 -0.093 -10.904 1.00 98.62 172 THR A O 1
ATOM 1399 N N . LEU A 1 173 ? 9.786 0.523 -8.741 1.00 98.44 173 LEU A N 1
ATOM 1400 C CA . LEU A 1 173 ? 8.927 1.697 -8.863 1.00 98.44 173 LEU A CA 1
ATOM 1401 C C . LEU A 1 173 ? 9.838 2.917 -8.767 1.00 98.44 173 LEU A C 1
ATOM 1403 O O . LEU A 1 173 ? 10.653 2.979 -7.853 1.00 98.44 173 LEU A O 1
ATOM 1407 N N . ARG A 1 174 ? 9.722 3.866 -9.691 1.00 98.19 174 ARG A N 1
ATOM 1408 C CA . ARG A 1 174 ? 10.570 5.061 -9.731 1.00 98.19 174 ARG A CA 1
ATOM 1409 C C . ARG A 1 174 ? 9.717 6.311 -9.902 1.00 98.19 174 ARG A C 1
ATOM 1411 O O . ARG A 1 174 ? 8.911 6.354 -10.832 1.00 98.19 174 ARG A O 1
ATOM 1418 N N . ALA A 1 175 ? 9.898 7.298 -9.033 1.00 97.38 175 ALA A N 1
ATOM 1419 C CA . ALA A 1 175 ? 9.308 8.624 -9.201 1.00 97.38 175 ALA A CA 1
ATOM 1420 C C . ALA A 1 175 ? 9.977 9.352 -10.380 1.00 97.38 175 ALA A C 1
ATOM 1422 O O . ALA A 1 175 ? 11.158 9.131 -10.661 1.00 97.38 175 ALA A O 1
ATOM 1423 N N . GLN A 1 176 ? 9.240 10.180 -11.117 1.00 95.38 176 GLN A N 1
ATOM 1424 C CA . GLN A 1 176 ? 9.833 10.957 -12.204 1.00 95.38 176 GLN A CA 1
ATOM 1425 C C . GLN A 1 176 ? 10.294 12.336 -11.742 1.00 95.38 176 GLN A C 1
ATOM 1427 O O . GLN A 1 176 ? 9.534 13.102 -11.169 1.00 95.38 176 GLN A O 1
ATOM 1432 N N . GLY A 1 177 ? 11.537 12.689 -12.072 1.00 89.44 177 GLY A N 1
ATOM 1433 C CA . GLY A 1 177 ? 12.053 14.032 -11.813 1.00 89.44 177 GLY A CA 1
ATOM 1434 C C . GLY A 1 177 ? 12.082 14.369 -10.322 1.00 89.44 177 GLY A C 1
ATOM 1435 O O . GLY A 1 177 ? 12.681 13.637 -9.542 1.00 89.44 177 GLY A O 1
ATOM 1436 N N . ASP A 1 178 ? 11.476 15.501 -9.959 1.00 89.50 178 ASP A N 1
ATOM 1437 C CA . ASP A 1 178 ? 11.362 16.001 -8.585 1.00 89.50 178 ASP A CA 1
ATOM 1438 C C . ASP A 1 178 ? 10.034 15.621 -7.904 1.00 89.50 178 ASP A C 1
ATOM 1440 O O . ASP A 1 178 ? 9.740 16.151 -6.835 1.00 89.50 178 ASP A O 1
ATOM 1444 N N . ASP A 1 179 ? 9.242 14.725 -8.500 1.00 91.88 179 ASP A N 1
ATOM 1445 C CA . ASP A 1 179 ? 7.931 14.341 -7.974 1.00 91.88 179 ASP A CA 1
ATOM 1446 C C . ASP A 1 179 ? 8.042 13.557 -6.663 1.00 91.88 179 ASP A C 1
ATOM 1448 O O . ASP A 1 179 ? 8.838 12.624 -6.545 1.00 91.88 179 ASP A O 1
ATOM 1452 N N . GLU A 1 180 ? 7.183 13.887 -5.697 1.00 95.69 180 GLU A N 1
ATOM 1453 C CA . GLU A 1 180 ? 7.145 13.221 -4.396 1.00 95.69 180 GLU A CA 1
ATOM 1454 C C . GLU A 1 180 ? 5.952 12.274 -4.273 1.00 95.69 180 GLU A C 1
ATOM 1456 O O . GLU A 1 180 ? 4.792 12.679 -4.370 1.00 95.69 180 GLU A O 1
ATOM 1461 N N . VAL A 1 181 ? 6.232 10.996 -4.011 1.00 97.38 181 VAL A N 1
ATOM 1462 C CA . VAL A 1 181 ? 5.205 9.948 -3.938 1.00 97.38 181 VAL A CA 1
ATOM 1463 C C . VAL A 1 181 ? 5.385 9.092 -2.690 1.00 97.38 181 VAL A C 1
ATOM 1465 O O . VAL A 1 181 ? 6.463 8.565 -2.426 1.00 97.38 181 VAL A O 1
ATOM 1468 N N . SER A 1 182 ? 4.302 8.891 -1.940 1.00 97.69 182 SER A N 1
ATOM 1469 C CA . SER A 1 182 ? 4.224 7.943 -0.825 1.00 97.69 182 SER A CA 1
ATOM 1470 C C . SER A 1 182 ? 3.680 6.602 -1.293 1.00 97.69 182 SER A C 1
ATOM 1472 O O . SER A 1 182 ? 2.541 6.518 -1.742 1.00 97.69 182 SER A O 1
ATOM 1474 N N . VAL A 1 183 ? 4.450 5.528 -1.118 1.00 98.00 183 VAL A N 1
ATOM 1475 C CA . VAL A 1 183 ? 4.024 4.147 -1.384 1.00 98.00 183 VAL A CA 1
ATOM 1476 C C . VAL A 1 183 ? 3.758 3.421 -0.070 1.00 98.00 183 VAL A C 1
ATOM 1478 O O . VAL A 1 183 ? 4.646 3.231 0.759 1.00 98.00 183 VAL A O 1
ATOM 1481 N N . TYR A 1 184 ? 2.525 2.966 0.116 1.00 97.75 184 TYR A N 1
ATOM 1482 C CA . TYR A 1 184 ? 2.065 2.310 1.344 1.00 97.75 184 TYR A CA 1
ATOM 1483 C C . TYR A 1 184 ? 2.073 0.789 1.246 1.00 97.75 184 TYR A C 1
ATOM 1485 O O . TYR A 1 184 ? 2.203 0.094 2.252 1.00 97.75 184 TYR A O 1
ATOM 1493 N N . GLN A 1 185 ? 1.862 0.258 0.044 1.00 97.88 185 GLN A N 1
ATOM 1494 C CA . GLN A 1 185 ? 1.849 -1.178 -0.185 1.00 97.88 185 GLN A CA 1
ATOM 1495 C C . GLN A 1 185 ? 2.144 -1.490 -1.646 1.00 97.88 185 GLN A C 1
ATOM 1497 O O . GLN A 1 185 ? 1.639 -0.808 -2.535 1.00 97.88 185 GLN A O 1
ATOM 1502 N N . VAL A 1 186 ? 2.894 -2.563 -1.889 1.00 98.38 186 VAL A N 1
ATOM 1503 C CA . VAL A 1 186 ? 3.076 -3.151 -3.218 1.00 98.38 186 VAL A CA 1
ATOM 1504 C C . VAL A 1 186 ? 2.774 -4.644 -3.154 1.00 98.38 186 VAL A C 1
ATOM 1506 O O . VAL A 1 186 ? 3.195 -5.332 -2.227 1.00 98.38 186 VAL A O 1
ATOM 1509 N N . LYS A 1 187 ? 2.036 -5.151 -4.137 1.00 98.31 187 LYS A N 1
ATOM 1510 C CA . LYS A 1 187 ? 1.743 -6.571 -4.330 1.00 98.31 187 LYS A CA 1
ATOM 1511 C C . LYS A 1 187 ? 2.166 -6.974 -5.735 1.00 98.31 187 LYS A C 1
ATOM 1513 O O . LYS A 1 187 ? 1.805 -6.309 -6.706 1.00 98.31 187 LYS A O 1
ATOM 1518 N N . VAL A 1 188 ? 2.906 -8.067 -5.844 1.00 98.38 188 VAL A N 1
ATOM 1519 C CA . VAL A 1 188 ? 3.345 -8.628 -7.124 1.00 98.38 188 VAL A CA 1
ATOM 1520 C C . VAL A 1 188 ? 2.635 -9.955 -7.327 1.00 98.38 188 VAL A C 1
ATOM 1522 O O . VAL A 1 188 ? 2.683 -10.818 -6.449 1.00 98.38 188 VAL A O 1
ATOM 1525 N N . TYR A 1 189 ? 1.983 -10.108 -8.476 1.00 98.44 189 TYR A N 1
ATOM 1526 C CA . TYR A 1 189 ? 1.257 -11.315 -8.861 1.00 98.44 189 TYR A CA 1
ATOM 1527 C C . TYR A 1 189 ? 1.957 -11.989 -10.035 1.00 98.44 189 TYR A C 1
ATOM 1529 O O . TYR A 1 189 ? 2.460 -11.314 -10.939 1.00 98.44 189 TYR A O 1
ATOM 1537 N N . GLY A 1 190 ? 1.980 -13.314 -10.023 1.00 97.44 190 GLY A N 1
ATOM 1538 C CA . GLY A 1 190 ? 2.634 -14.107 -11.048 1.00 97.44 190 GLY A CA 1
ATOM 1539 C C . GLY A 1 190 ? 2.865 -15.542 -10.608 1.00 97.44 190 GLY A C 1
ATOM 1540 O O . GLY A 1 190 ? 2.177 -16.084 -9.745 1.00 97.44 190 GLY A O 1
ATOM 1541 N N . SER A 1 191 ? 3.888 -16.161 -11.185 1.00 96.69 191 SER A N 1
ATOM 1542 C CA . SER A 1 191 ? 4.310 -17.510 -10.820 1.00 96.69 191 SER A CA 1
ATOM 1543 C C . SER A 1 191 ? 5.828 -17.632 -10.798 1.00 96.69 191 SER A C 1
ATOM 1545 O O . SER A 1 191 ? 6.546 -17.011 -11.582 1.00 96.69 191 SER A O 1
ATOM 1547 N N . TRP A 1 192 ? 6.338 -18.439 -9.871 1.00 95.56 192 TRP A N 1
ATOM 1548 C CA . TRP A 1 192 ? 7.762 -18.740 -9.796 1.00 95.56 192 TRP A CA 1
ATOM 1549 C C . TRP A 1 192 ? 8.176 -19.627 -10.966 1.00 95.56 192 TRP A C 1
ATOM 1551 O O . TRP A 1 192 ? 7.555 -20.663 -11.205 1.00 95.56 192 TRP A O 1
ATOM 1561 N N . LEU A 1 193 ? 9.246 -19.248 -11.663 1.00 93.56 193 LEU A N 1
ATOM 1562 C CA . LEU A 1 193 ? 9.828 -20.105 -12.688 1.00 93.56 193 LEU A CA 1
ATOM 1563 C C . LEU A 1 193 ? 10.693 -21.166 -12.004 1.00 93.56 193 LEU A C 1
ATOM 1565 O O . LEU A 1 193 ? 11.446 -20.858 -11.080 1.00 93.56 193 LEU A O 1
ATOM 1569 N N . GLN A 1 194 ? 10.556 -22.425 -12.427 1.00 89.31 194 GLN A N 1
ATOM 1570 C CA . GLN A 1 194 ? 11.420 -23.495 -11.932 1.00 89.31 194 GLN A CA 1
ATOM 1571 C C . GLN A 1 194 ? 12.859 -23.243 -12.390 1.00 89.31 194 GLN A C 1
ATOM 1573 O O . GLN A 1 194 ? 13.097 -22.859 -13.540 1.00 89.31 194 GLN A O 1
ATOM 1578 N N . ASP A 1 195 ? 13.815 -23.475 -11.492 1.00 76.75 195 ASP A N 1
ATOM 1579 C CA . ASP A 1 195 ? 15.233 -23.411 -11.827 1.00 76.75 195 ASP A CA 1
ATOM 1580 C C . ASP A 1 195 ? 15.527 -24.426 -12.946 1.00 76.75 195 ASP A C 1
ATOM 1582 O O . ASP A 1 195 ? 15.290 -25.622 -12.789 1.00 76.75 195 ASP A O 1
ATOM 1586 N N . GLY A 1 196 ? 15.999 -23.938 -14.099 1.00 65.69 196 GLY A N 1
ATOM 1587 C CA . GLY A 1 196 ? 16.307 -24.766 -15.273 1.00 65.69 196 GLY A CA 1
ATOM 1588 C C . GLY A 1 196 ? 15.247 -24.795 -16.379 1.00 65.69 196 GLY A C 1
ATOM 1589 O O . GLY A 1 196 ? 15.438 -25.502 -17.363 1.00 65.69 196 GLY A O 1
ATOM 1590 N N . ALA A 1 197 ? 14.153 -24.034 -16.273 1.00 61.16 197 ALA A N 1
ATOM 1591 C CA . ALA A 1 197 ? 13.294 -23.800 -17.432 1.00 61.16 197 ALA A CA 1
ATOM 1592 C C . ALA A 1 197 ? 14.046 -22.935 -18.462 1.00 61.16 197 ALA A C 1
ATOM 1594 O O . ALA A 1 197 ? 14.340 -21.773 -18.187 1.00 61.16 197 ALA A O 1
ATOM 1595 N N . ASP A 1 198 ? 14.358 -23.488 -19.636 1.00 56.16 198 ASP A N 1
ATOM 1596 C CA . ASP A 1 198 ? 14.901 -22.725 -20.764 1.00 56.16 198 ASP A CA 1
ATOM 1597 C C . ASP A 1 198 ? 13.825 -21.766 -21.287 1.00 56.16 198 ASP A C 1
ATOM 1599 O O . ASP A 1 198 ? 12.894 -22.160 -21.991 1.00 56.16 198 ASP A O 1
ATOM 1603 N N . TYR A 1 199 ? 13.930 -20.487 -20.933 1.00 58.44 199 TYR A N 1
ATOM 1604 C CA . TYR A 1 199 ? 13.111 -19.435 -21.525 1.00 58.44 199 TYR A CA 1
ATOM 1605 C C . TYR A 1 199 ? 13.877 -18.747 -22.654 1.00 58.44 199 TYR A C 1
ATOM 1607 O O . TYR A 1 199 ? 14.954 -18.181 -22.468 1.00 58.44 199 TYR A O 1
ATOM 1615 N N . LEU A 1 200 ? 13.273 -18.757 -23.843 1.00 51.03 200 LEU A N 1
ATOM 1616 C CA . LEU A 1 200 ? 13.683 -17.911 -24.957 1.00 51.03 200 LEU A CA 1
ATOM 1617 C C . LEU A 1 200 ? 13.355 -16.456 -24.609 1.00 51.03 200 LEU A C 1
ATOM 1619 O O . LEU A 1 200 ? 12.201 -16.034 -24.660 1.00 51.03 200 LEU A O 1
ATOM 1623 N N . ILE A 1 201 ? 14.381 -15.681 -24.257 1.00 53.34 201 ILE A N 1
ATOM 1624 C CA . ILE A 1 201 ? 14.272 -14.223 -24.180 1.00 53.34 201 ILE A CA 1
ATOM 1625 C C . ILE A 1 201 ? 14.229 -13.705 -25.620 1.00 53.34 201 ILE A C 1
ATOM 1627 O O . ILE A 1 201 ? 15.268 -13.547 -26.259 1.00 53.34 201 ILE A O 1
ATOM 1631 N N . VAL A 1 202 ? 13.028 -13.460 -26.141 1.00 46.19 202 VAL A N 1
ATOM 1632 C CA . VAL A 1 202 ? 12.859 -12.719 -27.396 1.00 46.19 202 VAL A CA 1
ATOM 1633 C C . VAL A 1 202 ? 13.025 -11.238 -27.058 1.00 46.19 202 VAL A C 1
ATOM 1635 O O . VAL A 1 202 ? 12.187 -10.668 -26.362 1.00 46.19 202 VAL A O 1
ATOM 1638 N N . ARG A 1 203 ? 14.163 -10.662 -27.457 1.00 43.31 203 ARG A N 1
ATOM 1639 C CA . ARG A 1 203 ? 14.443 -9.224 -27.342 1.00 43.31 203 ARG A CA 1
ATOM 1640 C C . ARG A 1 203 ? 13.841 -8.459 -28.508 1.00 43.31 203 ARG A C 1
ATOM 1642 O O . ARG A 1 203 ? 13.906 -8.996 -29.636 1.00 43.31 203 ARG A O 1
#

Nearest PDB structures (foldseek):
  3afg-assembly1_A  TM=5.027E-01  e=3.284E-02  Thermococcus kodakarensis
  8pdz-assembly1_R  TM=4.587E-01  e=3.668E-02  Bacillus paranthracis
  6ueh-assembly1_A  TM=5.139E-01  e=7.959E-02  metagenome
  5iku-assembly1_A  TM=5.184E-01  e=3.546E-01  Hathewaya histolytica
  3mpb-assembly1_A  TM=2.582E-01  e=5.834E-01  Escherichia coli O157:H7

Sequence (203 aa):
MASDRFVFRLSSVFGRFALLLLLAACATHPLGMSDEEWDRLTPEQRLEARRQDERNELERRRLRLEEERQREQAQEQRDVAEGMILSFRPERAYCMGGDKCGRDSFDELILSLQRMAAVDRVLFFADDNIGTKHDGLVSVYADDVLVARDIDVKRNGKWHQVLVGRPARNITLRAQGDDEVSVYQVKVYGSWLQDGADYLIVR